Protein AF-0000000069825299 (afdb_homodimer)

Foldseek 3Di:
DPPPPPQQWEWEQAPVGDIDIARLVQLLVQFVQSVVQCVVVVPPPPPPSDHRYGYQDDRQDPVLLNVVRVLSVVLVVDPDNVVSLVVVQVPDDPVNLVSNLVNCVSRVRVVSVVSSD/DDPPPPQQWEWEQAQVGDIDIARLVQLLVQFVQSVVQCVVVVPPPPPPSDHRYGYQDDRQDPVLLNVVRVLSVVLVVDPDNVVSLVVVQVPDDPVNLVSNLVNCVSRVRVVSVVSSD

Solvent-accessible surface area (backbone atoms only — not comparable to full-atom values): 13015 Å² total; per-residue (Å²): 132,77,82,78,68,82,68,54,47,28,35,36,37,24,58,72,68,38,72,39,80,41,55,33,71,61,47,35,73,50,14,53,54,47,33,51,52,50,52,54,55,62,62,46,76,77,80,72,89,66,76,48,74,43,77,44,53,70,66,38,35,41,70,42,49,45,51,52,50,51,48,51,53,52,48,71,69,40,93,49,53,66,62,50,50,51,55,54,59,72,69,50,51,72,69,56,43,47,50,42,37,51,29,24,53,52,38,36,18,59,69,58,26,58,72,66,101,136,71,85,78,68,83,66,54,47,28,36,37,37,24,56,70,70,37,74,40,80,41,55,34,72,63,47,34,74,50,14,53,55,49,32,51,51,50,53,53,54,62,62,45,76,76,79,72,90,68,78,47,74,42,78,45,52,71,66,39,36,42,70,42,50,44,51,52,50,51,47,52,52,53,48,69,68,41,93,49,53,67,63,49,50,50,54,54,58,72,69,50,51,71,69,57,45,50,52,42,37,50,30,24,53,52,38,37,19,59,67,59,25,58,72,68,100

Radius of gyration: 21.34 Å; Cα contacts (8 Å, |Δi|>4): 341; chains: 2; bounding box: 41×77×45 Å

Structure (mmCIF, N/CA/C/O backbone):
data_AF-0000000069825299-model_v1
#
loop_
_entity.id
_entity.type
_entity.pdbx_description
1 polymer 'SKP1 component POZ domain-containing protein'
#
loop_
_atom_site.group_PDB
_atom_site.id
_atom_site.type_symbol
_atom_site.label_atom_id
_atom_site.label_alt_id
_atom_site.label_comp_id
_atom_site.label_asym_id
_atom_site.label_entity_id
_atom_site.label_seq_id
_atom_site.pdbx_PDB_ins_code
_atom_site.Cartn_x
_atom_site.Cartn_y
_atom_site.Cartn_z
_atom_site.occupancy
_atom_site.B_iso_or_equiv
_atom_site.auth_seq_id
_atom_site.auth_comp_id
_atom_site.auth_asym_id
_atom_site.auth_atom_id
_atom_site.pdbx_PDB_model_num
ATOM 1 N N . MET A 1 1 ? -4.855 -43.469 -7.52 1 28.66 1 MET A N 1
ATOM 2 C CA . MET A 1 1 ? -4.672 -42.75 -6.27 1 28.66 1 MET A CA 1
ATOM 3 C C . MET A 1 1 ? -3.662 -41.625 -6.445 1 28.66 1 MET A C 1
ATOM 5 O O . MET A 1 1 ? -2.465 -41.875 -6.586 1 28.66 1 MET A O 1
ATOM 9 N N . ALA A 1 2 ? -3.688 -40.75 -7.359 1 39.28 2 ALA A N 1
ATOM 10 C CA . ALA A 1 2 ? -2.85 -40.094 -8.352 1 39.28 2 ALA A CA 1
ATOM 11 C C . ALA A 1 2 ? -1.696 -39.344 -7.688 1 39.28 2 ALA A C 1
ATOM 13 O O . ALA A 1 2 ? -1.812 -38.906 -6.543 1 39.28 2 ALA A O 1
ATOM 14 N N . ALA A 1 3 ? -0.293 -39.594 -7.77 1 39.28 3 ALA A N 1
ATOM 15 C CA . ALA A 1 3 ? 0.995 -39.281 -7.164 1 39.28 3 ALA A CA 1
ATOM 16 C C . ALA A 1 3 ? 1.046 -37.812 -6.746 1 39.28 3 ALA A C 1
ATOM 18 O O . ALA A 1 3 ? 0.871 -36.906 -7.578 1 39.28 3 ALA A O 1
ATOM 19 N N . ALA A 1 4 ? 0.391 -37.25 -5.715 1 41.19 4 ALA A N 1
ATOM 20 C CA . ALA A 1 4 ? 0.28 -35.875 -5.203 1 41.19 4 ALA A CA 1
ATOM 21 C C . ALA A 1 4 ? 1.595 -35.125 -5.371 1 41.19 4 ALA A C 1
ATOM 23 O O . ALA A 1 4 ? 2.572 -35.406 -4.676 1 41.19 4 ALA A O 1
ATOM 24 N N . GLU A 1 5 ? 2.363 -35.062 -6.477 1 40.53 5 GLU A N 1
ATOM 25 C CA . GLU A 1 5 ? 3.607 -34.438 -6.898 1 40.53 5 GLU A CA 1
ATOM 26 C C . GLU A 1 5 ? 3.957 -33.25 -6.008 1 40.53 5 GLU A C 1
ATOM 28 O O . GLU A 1 5 ? 3.131 -32.375 -5.801 1 40.53 5 GLU A O 1
ATOM 33 N N . GLU A 1 6 ? 4.574 -33.5 -4.758 1 50.19 6 GLU A N 1
ATOM 34 C CA . GLU A 1 6 ? 5.086 -32.625 -3.711 1 50.19 6 GLU A CA 1
ATOM 35 C C . GLU A 1 6 ? 5.293 -31.203 -4.23 1 50.19 6 GLU A C 1
ATOM 37 O O . GLU A 1 6 ? 6.27 -30.922 -4.93 1 50.19 6 GLU A O 1
ATOM 42 N N . MET A 1 7 ? 4.285 -30.516 -4.863 1 65.81 7 MET A N 1
ATOM 43 C CA . MET A 1 7 ? 4.277 -29.25 -5.594 1 65.81 7 MET A CA 1
ATOM 44 C C . MET A 1 7 ? 5.176 -28.219 -4.91 1 65.81 7 MET A C 1
ATOM 46 O O . MET A 1 7 ? 5.164 -28.109 -3.686 1 65.81 7 MET A O 1
ATOM 50 N N . ALA A 1 8 ? 6.336 -27.875 -5.387 1 86.12 8 ALA A N 1
ATOM 51 C CA . ALA A 1 8 ? 7.348 -26.953 -4.863 1 86.12 8 ALA A CA 1
ATOM 52 C C . ALA A 1 8 ? 6.703 -25.719 -4.246 1 86.12 8 ALA A C 1
ATOM 54 O O . ALA A 1 8 ? 5.633 -25.297 -4.68 1 86.12 8 ALA A O 1
ATOM 55 N N . VAL A 1 9 ? 7.082 -25.531 -2.986 1 93.19 9 VAL A N 1
ATOM 56 C CA . VAL A 1 9 ? 6.551 -24.391 -2.244 1 93.19 9 VAL A CA 1
ATOM 57 C C . VAL A 1 9 ? 7.586 -23.266 -2.211 1 93.19 9 VAL A C 1
ATOM 59 O O . VAL A 1 9 ? 8.781 -23.531 -2.029 1 93.19 9 VAL A O 1
ATOM 62 N N . VAL A 1 10 ? 7.105 -22.141 -2.453 1 95.38 10 VAL A N 1
ATOM 63 C CA . VAL A 1 10 ? 7.922 -20.938 -2.232 1 95.38 10 VAL A CA 1
ATOM 64 C C . VAL A 1 10 ? 7.434 -20.203 -0.988 1 95.38 10 VAL A C 1
ATOM 66 O O . VAL A 1 10 ? 6.238 -20.219 -0.682 1 95.38 10 VAL A O 1
ATOM 69 N N . VAL A 1 11 ? 8.367 -19.672 -0.261 1 96.94 11 VAL A N 1
ATOM 70 C CA . VAL A 1 11 ? 8.031 -18.891 0.919 1 96.94 11 VAL A CA 1
ATOM 71 C C . VAL A 1 11 ? 8.281 -17.406 0.642 1 96.94 11 VAL A C 1
ATOM 73 O O . VAL A 1 11 ? 9.406 -17 0.333 1 96.94 11 VAL A O 1
ATOM 76 N N . LEU A 1 12 ? 7.199 -16.625 0.748 1 97.75 12 LEU A N 1
ATOM 77 C CA . LEU A 1 12 ? 7.281 -15.172 0.588 1 97.75 12 LEU A CA 1
ATOM 78 C C . LEU A 1 12 ? 7.469 -14.492 1.937 1 97.75 12 LEU A C 1
ATOM 80 O O . LEU A 1 12 ? 6.617 -14.602 2.82 1 97.75 12 LEU A O 1
ATOM 84 N N . ARG A 1 13 ? 8.57 -13.82 2.07 1 97.81 13 ARG A N 1
ATOM 85 C CA . ARG A 1 13 ? 8.852 -13.086 3.299 1 97.81 13 ARG A CA 1
ATOM 86 C C . ARG A 1 13 ? 8.43 -11.625 3.17 1 97.81 13 ARG A C 1
ATOM 88 O O . ARG A 1 13 ? 8.93 -10.898 2.303 1 97.81 13 ARG A O 1
ATOM 95 N N . CYS A 1 14 ? 7.559 -11.188 4.062 1 97.06 14 CYS A N 1
ATOM 96 C CA . CYS A 1 14 ? 6.941 -9.867 3.938 1 97.06 14 CYS A CA 1
ATOM 97 C C . CYS A 1 14 ? 7.617 -8.859 4.855 1 97.06 14 CYS A C 1
ATOM 99 O O . CYS A 1 14 ? 8.359 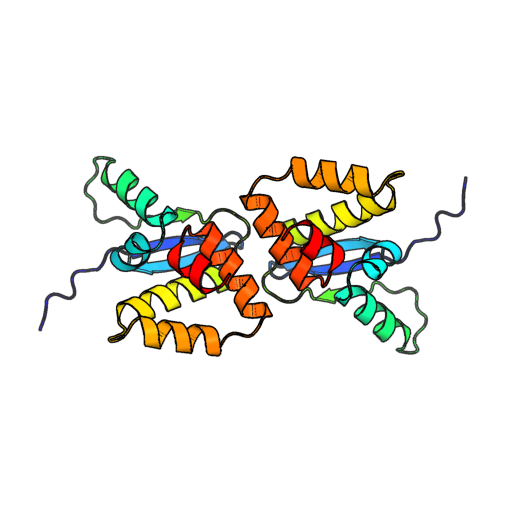-9.242 5.766 1 97.06 14 CYS A O 1
ATOM 101 N N . PHE A 1 15 ? 7.367 -7.684 4.629 1 93.12 15 PHE A N 1
ATOM 102 C CA . PHE A 1 15 ? 7.961 -6.551 5.332 1 93.12 15 PHE A CA 1
ATOM 103 C C . PHE A 1 15 ? 7.641 -6.61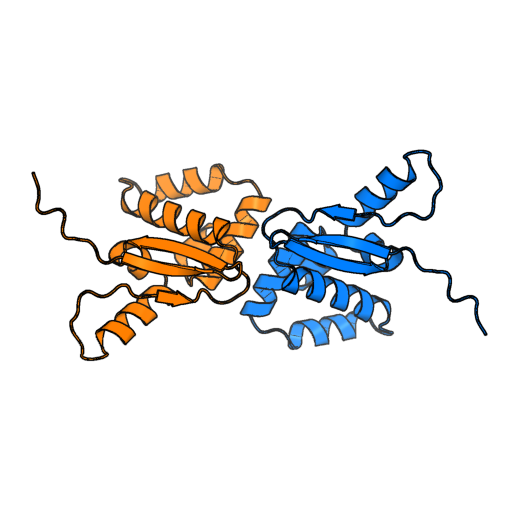3 6.82 1 93.12 15 PHE A C 1
ATOM 105 O O . PHE A 1 15 ? 8.492 -6.305 7.656 1 93.12 15 PHE A O 1
ATOM 112 N N . ASP A 1 16 ? 6.48 -6.988 7.152 1 95 16 ASP A N 1
ATOM 113 C CA . ASP A 1 16 ? 6.027 -6.961 8.539 1 95 16 ASP A CA 1
ATOM 114 C C . ASP A 1 16 ? 6.535 -8.18 9.305 1 95 16 ASP A C 1
ATOM 116 O O . ASP A 1 16 ? 6.121 -8.422 10.445 1 95 16 ASP A O 1
ATOM 120 N N . GLY A 1 17 ? 7.348 -9 8.664 1 93.75 17 GLY A N 1
ATOM 121 C CA . GLY A 1 17 ? 7.957 -10.148 9.312 1 93.75 17 GLY A CA 1
ATOM 122 C C . GLY A 1 17 ? 7.168 -11.43 9.109 1 93.75 17 GLY A C 1
ATOM 123 O O . GLY A 1 17 ? 7.641 -12.516 9.461 1 93.75 17 GLY A O 1
ATOM 124 N N . THR A 1 18 ? 6.07 -11.398 8.5 1 96.25 18 THR A N 1
ATOM 125 C CA . THR A 1 18 ? 5.273 -12.586 8.219 1 96.25 18 THR A CA 1
ATOM 126 C C . THR A 1 18 ? 5.777 -13.289 6.957 1 96.25 18 THR A C 1
ATOM 128 O O . THR A 1 18 ? 6.516 -12.695 6.168 1 96.25 18 THR A O 1
ATOM 131 N N . THR A 1 19 ? 5.457 -14.555 6.898 1 97.94 19 THR A N 1
ATOM 132 C CA . THR A 1 19 ? 5.75 -15.32 5.695 1 97.94 19 THR A CA 1
ATOM 133 C C . THR A 1 19 ? 4.477 -15.945 5.129 1 97.94 19 THR A C 1
ATOM 135 O O . THR A 1 19 ? 3.535 -16.234 5.871 1 97.94 19 THR A O 1
ATOM 138 N N . VAL A 1 20 ? 4.465 -16.062 3.838 1 98.31 20 VAL A N 1
ATOM 139 C CA . VAL A 1 20 ? 3.348 -16.688 3.141 1 98.31 20 VAL A CA 1
ATOM 140 C C . VAL A 1 20 ? 3.857 -17.844 2.277 1 98.31 20 VAL A C 1
ATOM 142 O O . VAL A 1 20 ? 4.664 -17.641 1.368 1 98.31 20 VAL A O 1
ATOM 145 N N . ALA A 1 21 ? 3.455 -19.031 2.623 1 96.75 21 ALA A N 1
ATOM 146 C CA . ALA A 1 21 ? 3.738 -20.188 1.783 1 96.75 21 ALA A CA 1
ATOM 147 C C . ALA A 1 21 ? 2.805 -20.234 0.578 1 96.75 21 ALA A C 1
ATOM 149 O O . ALA A 1 21 ? 1.604 -20 0.705 1 96.75 21 ALA A O 1
ATOM 150 N N . ALA A 1 22 ? 3.395 -20.516 -0.607 1 96 22 ALA A N 1
ATOM 151 C CA . ALA A 1 22 ? 2.594 -20.516 -1.828 1 96 22 ALA A CA 1
ATOM 152 C C . ALA A 1 22 ? 3.055 -21.609 -2.785 1 96 22 ALA A C 1
ATOM 154 O O . ALA A 1 22 ? 4.246 -21.906 -2.867 1 96 22 ALA A O 1
ATOM 155 N N . PRO A 1 23 ? 2.117 -22.203 -3.504 1 94.69 23 PRO A N 1
ATOM 156 C CA . PRO A 1 23 ? 2.523 -23.172 -4.523 1 94.69 23 PRO A CA 1
ATOM 157 C C . PRO A 1 23 ? 3.361 -22.547 -5.633 1 94.69 23 PRO A C 1
ATOM 159 O O . PRO A 1 23 ? 2.869 -21.688 -6.379 1 94.69 23 PRO A O 1
ATOM 162 N N . ALA A 1 24 ? 4.574 -23.031 -5.773 1 93.06 24 ALA A N 1
ATOM 163 C CA . ALA A 1 24 ? 5.559 -22.406 -6.652 1 93.06 24 ALA A CA 1
ATOM 164 C C . ALA A 1 24 ? 5.055 -22.344 -8.094 1 93.06 24 ALA A C 1
ATOM 166 O O . ALA A 1 24 ? 5.203 -21.328 -8.773 1 93.06 24 ALA A O 1
ATOM 167 N N . GLY A 1 25 ? 4.496 -23.406 -8.547 1 92 25 GLY A N 1
ATOM 168 C CA . GLY A 1 25 ? 4.035 -23.453 -9.93 1 92 25 GLY A CA 1
ATOM 169 C C . GLY A 1 25 ? 2.99 -22.406 -10.25 1 92 25 GLY A C 1
ATOM 170 O O . GLY A 1 25 ? 3.074 -21.734 -11.281 1 92 25 GLY A O 1
ATOM 171 N N . VAL A 1 26 ? 2.021 -22.141 -9.367 1 95.56 26 VAL A N 1
ATOM 172 C CA . VAL A 1 26 ? 0.934 -21.188 -9.57 1 95.56 26 VAL A CA 1
ATOM 173 C C . VAL A 1 26 ? 1.475 -19.766 -9.492 1 95.56 26 VAL A C 1
ATOM 175 O O . VAL A 1 26 ? 1.237 -18.953 -10.391 1 95.56 26 VAL A O 1
ATOM 178 N N . VAL A 1 27 ? 2.227 -19.5 -8.492 1 97.12 27 VAL A N 1
ATOM 179 C CA . VAL A 1 27 ? 2.654 -18.141 -8.211 1 97.12 27 VAL A CA 1
ATOM 180 C C . VAL A 1 27 ? 3.709 -17.703 -9.227 1 97.12 27 VAL A C 1
ATOM 182 O O . VAL A 1 27 ? 3.727 -16.547 -9.656 1 97.12 27 VAL A O 1
ATOM 185 N N . ALA A 1 28 ? 4.555 -18.656 -9.68 1 95.75 28 ALA A N 1
ATOM 186 C CA . ALA A 1 28 ? 5.578 -18.328 -10.664 1 95.75 28 ALA A CA 1
ATOM 187 C C . ALA A 1 28 ? 4.949 -18 -12.016 1 95.75 28 ALA A C 1
ATOM 189 O O . ALA A 1 28 ? 5.531 -17.266 -12.812 1 95.75 28 ALA A O 1
ATOM 190 N N . GLY A 1 29 ? 3.871 -18.531 -12.242 1 96.81 29 GLY A N 1
ATOM 191 C CA . GLY A 1 29 ? 3.168 -18.234 -13.484 1 96.81 29 GLY A CA 1
ATOM 192 C C . GLY A 1 29 ? 2.535 -16.859 -13.508 1 96.81 29 GLY A C 1
ATOM 193 O O . GLY A 1 29 ? 2.164 -16.359 -14.57 1 96.81 29 GLY A O 1
ATOM 194 N N . ARG A 1 30 ? 2.375 -16.203 -12.344 1 98.12 30 ARG A N 1
ATOM 195 C CA . ARG A 1 30 ? 1.674 -14.938 -12.219 1 98.12 30 ARG A CA 1
ATOM 196 C C . ARG A 1 30 ? 2.629 -13.828 -11.781 1 98.12 30 ARG A C 1
ATOM 198 O O . ARG A 1 30 ? 2.561 -12.703 -12.289 1 98.12 30 ARG A O 1
ATOM 205 N N . SER A 1 31 ? 3.572 -14.18 -10.938 1 98.5 31 SER A N 1
ATOM 206 C CA . SER A 1 31 ? 4.465 -13.211 -10.312 1 98.5 31 SER A CA 1
ATOM 207 C C . SER A 1 31 ? 5.844 -13.227 -10.961 1 98.5 31 SER A C 1
ATOM 209 O O . SER A 1 31 ? 6.59 -14.203 -10.82 1 98.5 31 SER A O 1
ATOM 211 N N . GLY A 1 32 ? 6.16 -12.086 -11.594 1 98.12 32 GLY A N 1
ATOM 212 C CA . GLY A 1 32 ? 7.512 -11.969 -12.117 1 98.12 32 GLY A CA 1
ATOM 213 C C . GLY A 1 32 ? 8.578 -12.078 -11.047 1 98.12 32 GLY A C 1
ATOM 214 O O . GLY A 1 32 ? 9.688 -12.562 -11.312 1 98.12 32 GLY A O 1
ATOM 215 N N . LEU A 1 33 ? 8.266 -11.594 -9.844 1 97.31 33 LEU A N 1
ATOM 216 C CA . LEU A 1 33 ? 9.172 -11.672 -8.703 1 97.31 33 LEU A CA 1
ATOM 217 C C . LEU A 1 33 ? 9.516 -13.125 -8.391 1 97.31 33 LEU A C 1
ATOM 219 O O . LEU A 1 33 ? 10.695 -13.477 -8.25 1 97.31 33 LEU A O 1
ATOM 223 N N . VAL A 1 34 ? 8.547 -13.977 -8.352 1 96.88 34 VAL A N 1
ATOM 224 C CA . VAL A 1 34 ? 8.727 -15.383 -7.98 1 96.88 34 VAL A CA 1
ATOM 225 C C . VAL A 1 34 ? 9.336 -16.156 -9.148 1 96.88 34 VAL A C 1
ATOM 227 O O . VAL A 1 34 ? 10.203 -17 -8.953 1 96.88 34 VAL A O 1
ATOM 230 N N . ALA A 1 35 ? 8.867 -15.836 -10.305 1 96.19 35 ALA A N 1
ATOM 231 C CA . ALA A 1 35 ? 9.43 -16.484 -11.492 1 96.19 35 ALA A CA 1
ATOM 232 C C . ALA A 1 35 ? 10.945 -16.297 -11.555 1 96.19 35 ALA A C 1
ATOM 234 O O . ALA A 1 35 ? 11.688 -17.234 -11.82 1 96.19 35 ALA A O 1
ATOM 235 N N . GLU A 1 36 ? 11.367 -15.062 -11.32 1 94.69 36 GLU A N 1
ATOM 236 C CA . GLU A 1 36 ? 12.797 -14.758 -11.375 1 94.69 36 GLU A CA 1
ATOM 237 C C . GLU A 1 36 ? 13.562 -15.516 -10.289 1 94.69 36 GLU A C 1
ATOM 239 O O . GLU A 1 36 ? 14.648 -16.031 -10.531 1 94.69 36 GLU A O 1
ATOM 244 N N . ALA A 1 37 ? 12.992 -15.57 -9.086 1 91.19 37 ALA A N 1
ATOM 245 C CA . ALA A 1 37 ? 13.641 -16.234 -7.957 1 91.19 37 ALA A CA 1
ATOM 246 C C . ALA A 1 37 ? 13.773 -17.734 -8.203 1 91.19 37 ALA A C 1
ATOM 248 O O . ALA A 1 37 ? 14.797 -18.328 -7.879 1 91.19 37 ALA A O 1
ATOM 249 N N . VAL A 1 38 ? 12.828 -18.312 -8.773 1 87.62 38 VAL A N 1
ATOM 250 C CA . VAL A 1 38 ? 12.812 -19.75 -9.031 1 87.62 38 VAL A CA 1
ATOM 251 C C . VAL A 1 38 ? 13.773 -20.078 -10.172 1 87.62 38 VAL A C 1
ATOM 253 O O . VAL A 1 38 ? 14.484 -21.094 -10.125 1 87.62 38 VAL A O 1
ATOM 256 N N . ALA A 1 39 ? 13.773 -19.234 -11.18 1 85.38 39 ALA A N 1
ATOM 257 C CA . ALA A 1 39 ? 14.672 -19.453 -12.312 1 85.38 39 ALA A CA 1
ATOM 258 C C . ALA A 1 39 ? 16.125 -19.312 -11.883 1 85.38 39 ALA A C 1
ATOM 260 O O . ALA A 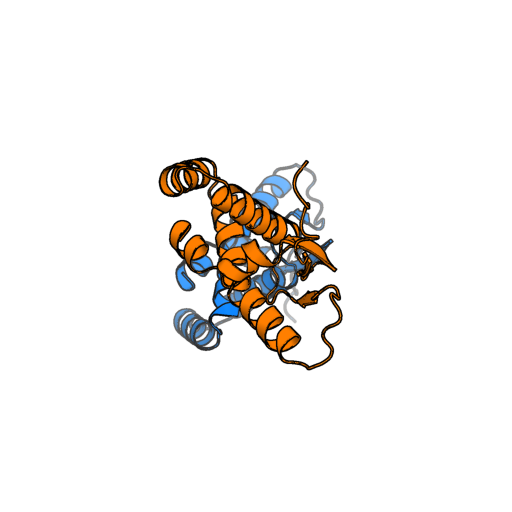1 39 ? 17 -20.047 -12.375 1 85.38 39 ALA A O 1
ATOM 261 N N . GLY A 1 40 ? 16.406 -18.25 -11.109 1 75.75 40 GLY A N 1
ATOM 262 C CA . GLY A 1 40 ? 17.766 -18.062 -10.633 1 75.75 40 GLY A CA 1
ATOM 263 C C . GLY A 1 40 ? 18.203 -19.125 -9.633 1 75.75 40 GLY A C 1
ATOM 264 O O . GLY A 1 40 ? 19.391 -19.422 -9.516 1 75.75 40 GLY A O 1
ATOM 265 N N . GLY A 1 41 ? 17.359 -19.438 -8.711 1 63.97 41 GLY A N 1
ATOM 266 C CA . GLY A 1 41 ? 17.656 -20.547 -7.809 1 63.97 41 GLY A CA 1
ATOM 267 C C . GLY A 1 41 ? 17.812 -21.875 -8.523 1 63.97 41 GLY A C 1
ATOM 268 O O . GLY A 1 41 ? 18.594 -22.719 -8.078 1 63.97 41 GLY A O 1
ATOM 269 N N . ALA A 1 42 ? 16.922 -22.062 -9.586 1 56.69 42 ALA A N 1
ATOM 270 C CA . ALA A 1 42 ? 17.078 -23.266 -10.398 1 56.69 42 ALA A CA 1
ATOM 271 C C . ALA A 1 42 ? 18.453 -23.281 -11.086 1 56.69 42 ALA A C 1
ATOM 273 O O . ALA A 1 42 ? 19 -24.359 -11.344 1 56.69 42 ALA A O 1
ATOM 274 N N . GLY A 1 43 ? 18.875 -22.125 -11.531 1 50.47 43 GLY A N 1
ATOM 275 C CA . GLY A 1 43 ? 20.156 -22.141 -12.195 1 50.47 43 GLY A CA 1
ATOM 276 C C . GLY A 1 43 ? 21.312 -22.453 -11.258 1 50.47 43 GLY A C 1
ATOM 277 O O . GLY A 1 43 ? 22.453 -22.625 -11.703 1 50.47 43 GLY A O 1
ATOM 278 N N . GLY A 1 44 ? 21.25 -21.859 -10.086 1 46.72 44 GLY A N 1
ATOM 279 C CA . GLY A 1 44 ? 22.344 -22.359 -9.266 1 46.72 44 GLY A CA 1
ATOM 280 C C . GLY A 1 44 ? 22.312 -23.859 -9.086 1 46.72 44 GLY A C 1
ATOM 281 O O . GLY A 1 44 ? 21.234 -24.484 -9.188 1 46.72 44 GLY A O 1
ATOM 282 N N . GLY A 1 45 ? 23.312 -24.719 -9.547 1 41.22 45 GLY A N 1
ATOM 283 C CA . GLY A 1 45 ? 23.609 -26.141 -9.594 1 41.22 45 GLY A CA 1
ATOM 284 C C . GLY A 1 45 ? 22.844 -26.938 -8.547 1 41.22 45 GLY A C 1
ATOM 285 O O . GLY A 1 45 ? 22.844 -28.172 -8.57 1 41.22 45 GLY A O 1
ATOM 286 N N . GLY A 1 46 ? 23 -26.688 -7.172 1 41.34 46 GLY A N 1
ATOM 287 C CA . GLY A 1 46 ? 22.594 -27.797 -6.336 1 41.34 46 GLY A CA 1
ATOM 288 C C . GLY A 1 46 ? 21.109 -28.141 -6.465 1 41.34 46 GLY A C 1
ATOM 289 O O . GLY A 1 46 ? 20.266 -27.25 -6.41 1 41.34 46 GLY A O 1
ATOM 290 N N . GLY A 1 47 ? 20.531 -29.016 -7.371 1 40.47 47 GLY A N 1
ATOM 291 C CA . GLY A 1 47 ? 19.359 -29.859 -7.586 1 40.47 47 GLY A CA 1
ATOM 292 C C . GLY A 1 47 ? 18.406 -29.875 -6.398 1 40.47 47 GLY A C 1
ATOM 293 O O . GLY A 1 47 ? 17.469 -30.672 -6.352 1 40.47 47 GLY A O 1
ATOM 294 N N . GLY A 1 48 ? 18.922 -29.844 -5.094 1 43.28 48 GLY A N 1
ATOM 295 C CA . GLY A 1 48 ? 18.094 -30.312 -4 1 43.28 48 GLY A CA 1
ATOM 296 C C . GLY A 1 48 ? 16.812 -29.531 -3.842 1 43.28 48 GLY A C 1
ATOM 297 O O . GLY A 1 48 ? 16.719 -28.375 -4.273 1 43.28 48 GLY A O 1
ATOM 298 N N . GLY A 1 49 ? 15.547 -30 -4.062 1 49.12 49 GLY A N 1
ATOM 299 C CA . GLY A 1 49 ? 14.141 -29.781 -3.777 1 49.12 49 GLY A CA 1
ATOM 300 C C . GLY A 1 49 ? 13.898 -28.703 -2.744 1 49.12 49 GLY A C 1
ATOM 301 O O . GLY A 1 49 ? 12.945 -28.766 -1.973 1 49.12 49 GLY A O 1
ATOM 302 N N . GLY A 1 50 ? 14.953 -27.828 -2.32 1 55.94 50 GLY A N 1
ATOM 303 C CA . GLY A 1 50 ? 14.812 -27.031 -1.106 1 55.94 50 GLY A CA 1
ATOM 304 C C . GLY A 1 50 ? 13.844 -25.875 -1.258 1 55.94 50 GLY A C 1
ATOM 305 O O . GLY A 1 50 ? 13.422 -25.562 -2.369 1 55.94 50 GLY A O 1
ATOM 306 N N . ARG A 1 51 ? 13.211 -25.344 -0.231 1 75.56 51 ARG A N 1
ATOM 307 C CA . ARG A 1 51 ? 12.281 -24.25 0.005 1 75.56 51 ARG A CA 1
ATOM 308 C C . ARG A 1 51 ? 12.875 -22.922 -0.455 1 75.56 51 ARG A C 1
ATOM 310 O O . ARG A 1 51 ? 13.969 -22.547 -0.03 1 75.56 51 ARG A O 1
ATOM 317 N N . VAL A 1 52 ? 12.453 -22.359 -1.726 1 89.5 52 VAL A N 1
ATOM 318 C CA . VAL A 1 52 ? 12.859 -21.047 -2.203 1 89.5 52 VAL A CA 1
ATOM 319 C C . VAL A 1 52 ? 12.195 -19.953 -1.356 1 89.5 52 VAL A C 1
ATOM 321 O O . VAL A 1 52 ? 10.992 -20 -1.103 1 89.5 52 VAL A O 1
ATOM 324 N N . VAL A 1 53 ? 13.047 -19.125 -0.754 1 94.06 53 VAL A N 1
ATOM 325 C CA . VAL A 1 53 ? 12.531 -17.984 -0.004 1 94.06 53 VAL A CA 1
ATOM 326 C C . VAL A 1 53 ? 12.688 -16.719 -0.831 1 94.06 53 VAL A C 1
ATOM 328 O O . VAL A 1 53 ? 13.766 -16.438 -1.374 1 94.06 53 VAL A O 1
ATOM 331 N N . VAL A 1 54 ? 11.594 -16 -1.011 1 96.81 54 VAL A N 1
ATOM 332 C CA . VAL A 1 54 ? 11.562 -14.766 -1.791 1 96.81 54 VAL A CA 1
ATOM 333 C C . VAL A 1 54 ? 11.18 -13.594 -0.891 1 96.81 54 VAL A C 1
ATOM 335 O O . VAL A 1 54 ? 10.133 -13.617 -0.246 1 96.81 54 VAL A O 1
ATOM 338 N N . ASP A 1 55 ? 12.078 -12.586 -0.841 1 96.88 55 ASP A N 1
ATOM 339 C CA . ASP A 1 55 ? 11.727 -11.344 -0.159 1 96.88 55 ASP A CA 1
ATOM 340 C C . ASP A 1 55 ? 10.805 -10.484 -1.023 1 96.88 55 ASP A C 1
ATOM 342 O O . ASP A 1 55 ? 11.141 -10.148 -2.16 1 96.88 55 ASP A O 1
ATOM 346 N N . VAL A 1 56 ? 9.648 -10.18 -0.457 1 97.81 56 VAL A N 1
ATOM 347 C CA . VAL A 1 56 ? 8.734 -9.289 -1.172 1 97.81 56 VAL A CA 1
ATOM 348 C C . VAL A 1 56 ? 9.188 -7.84 -1.009 1 97.81 56 VAL A C 1
ATOM 350 O O . VAL A 1 56 ? 9.266 -7.332 0.112 1 97.81 56 VAL A O 1
ATOM 353 N N . PRO A 1 57 ? 9.516 -7.242 -2.082 1 97 57 PRO A N 1
ATOM 354 C CA . PRO A 1 57 ? 9.961 -5.852 -1.964 1 97 57 PRO A CA 1
ATOM 355 C C . PRO A 1 57 ? 8.852 -4.902 -1.532 1 97 57 PRO A C 1
ATOM 357 O O . PRO A 1 57 ? 7.68 -5.293 -1.506 1 97 57 PRO A O 1
ATOM 360 N N . GLY A 1 58 ? 9.258 -3.752 -1.172 1 93.56 58 GLY A N 1
ATOM 361 C CA . GLY A 1 58 ? 8.312 -2.729 -0.756 1 93.56 58 GLY A CA 1
ATOM 362 C C . GLY A 1 58 ? 7.754 -2.961 0.634 1 93.56 58 GLY A C 1
ATOM 363 O O . GLY A 1 58 ? 8.234 -3.836 1.362 1 93.56 58 GLY A O 1
ATOM 364 N N . ASN A 1 59 ? 6.922 -2.285 1.126 1 95.44 59 ASN A N 1
ATOM 365 C CA . ASN A 1 59 ? 6.312 -2.334 2.451 1 95.44 59 ASN A CA 1
ATOM 366 C C . ASN A 1 59 ? 4.93 -2.975 2.408 1 95.44 59 ASN A C 1
ATOM 368 O O . ASN A 1 59 ? 3.982 -2.457 3.004 1 95.44 59 ASN A O 1
ATOM 372 N N . VAL A 1 60 ? 4.91 -4.125 1.685 1 96.94 60 VAL A N 1
ATOM 373 C CA . VAL A 1 60 ? 3.652 -4.844 1.51 1 96.94 60 VAL A CA 1
ATOM 374 C C . VAL A 1 60 ? 3.395 -5.734 2.723 1 96.94 60 VAL A C 1
ATOM 376 O O . VAL A 1 60 ? 4.293 -6.445 3.18 1 96.94 60 VAL A O 1
ATOM 379 N N . SER A 1 61 ? 2.199 -5.723 3.27 1 96.62 61 SER A N 1
ATOM 380 C CA . SER A 1 61 ? 1.81 -6.535 4.418 1 96.62 61 SER A CA 1
ATOM 381 C C . SER A 1 61 ? 1.649 -8 4.027 1 96.62 61 SER A C 1
ATOM 383 O O . SER A 1 61 ? 1.225 -8.312 2.914 1 96.62 61 SER A O 1
ATOM 385 N N . GLY A 1 62 ? 1.912 -8.875 4.992 1 97.44 62 GLY A N 1
ATOM 386 C CA . GLY A 1 62 ? 1.671 -10.297 4.777 1 97.44 62 GLY A CA 1
ATOM 387 C C . GLY A 1 62 ? 0.217 -10.617 4.492 1 97.44 62 GLY A C 1
ATOM 388 O O . GLY A 1 62 ? -0.083 -11.578 3.773 1 97.44 62 GLY A O 1
ATOM 389 N N . VAL A 1 63 ? -0.708 -9.836 5.086 1 97.44 63 VAL A N 1
ATOM 390 C CA . VAL A 1 63 ? -2.141 -10.023 4.879 1 97.44 63 VAL A CA 1
ATOM 391 C C . VAL A 1 63 ? -2.477 -9.844 3.398 1 97.44 63 VAL A C 1
ATOM 393 O O . VAL A 1 63 ? -3.199 -10.656 2.818 1 97.44 63 VAL A O 1
ATOM 396 N N . ASP A 1 64 ? -1.937 -8.797 2.789 1 98.56 64 ASP A N 1
ATOM 397 C CA . ASP A 1 64 ? -2.227 -8.508 1.387 1 98.56 64 ASP A CA 1
ATOM 398 C C . ASP A 1 64 ? -1.533 -9.516 0.467 1 98.56 64 ASP A C 1
ATOM 400 O O . ASP A 1 64 ? -2.094 -9.922 -0.553 1 98.56 64 ASP A O 1
ATOM 404 N N . VAL A 1 65 ? -0.26 -9.938 0.803 1 98.62 65 VAL A N 1
ATOM 405 C CA . VAL A 1 65 ? 0.442 -10.953 0.03 1 98.62 65 VAL A CA 1
ATOM 406 C C . VAL A 1 65 ? -0.355 -12.258 0.048 1 98.62 65 VAL A C 1
ATOM 408 O O . VAL A 1 65 ? -0.561 -12.883 -0.996 1 98.62 65 VAL A O 1
ATOM 411 N N . ALA A 1 66 ? -0.884 -12.625 1.216 1 98.69 66 ALA A N 1
ATOM 412 C CA . ALA A 1 66 ? -1.669 -13.852 1.35 1 98.69 66 ALA A CA 1
ATOM 413 C C . ALA A 1 66 ? -2.945 -13.773 0.516 1 98.69 66 ALA A C 1
ATOM 415 O O . ALA A 1 66 ? -3.35 -14.766 -0.098 1 98.69 66 ALA A O 1
ATOM 416 N N . ALA A 1 67 ? -3.545 -12.594 0.51 1 98.69 67 ALA A N 1
ATOM 417 C CA . ALA A 1 67 ? -4.773 -12.414 -0.261 1 98.69 67 ALA A CA 1
ATOM 418 C C . ALA A 1 67 ? -4.508 -12.57 -1.756 1 98.69 67 ALA A C 1
ATOM 420 O O . ALA A 1 67 ? -5.301 -13.188 -2.473 1 98.69 67 ALA A O 1
ATOM 421 N N . VAL A 1 68 ? -3.416 -12.055 -2.256 1 98.81 68 VAL A N 1
ATOM 422 C CA . VAL A 1 68 ? -3.064 -12.156 -3.668 1 98.81 68 VAL A CA 1
ATOM 423 C C . VAL A 1 68 ? -2.742 -13.609 -4.023 1 98.81 68 VAL A C 1
ATOM 425 O O . VAL A 1 68 ? -3.162 -14.102 -5.066 1 98.81 68 VAL A O 1
ATOM 428 N N . VAL A 1 69 ? -2.055 -14.281 -3.133 1 98.75 69 VAL A N 1
ATOM 429 C CA . VAL A 1 69 ? -1.716 -15.68 -3.367 1 98.75 69 VAL A CA 1
ATOM 430 C C . VAL A 1 69 ? -2.99 -16.516 -3.414 1 98.75 69 VAL A C 1
ATOM 432 O O . VAL A 1 69 ? -3.152 -17.359 -4.297 1 98.75 69 VAL A O 1
ATOM 435 N N . ALA A 1 70 ? -3.869 -16.25 -2.484 1 98.69 70 ALA A N 1
ATOM 436 C CA . ALA A 1 70 ? -5.148 -16.953 -2.48 1 98.69 70 ALA A CA 1
ATOM 437 C C . ALA A 1 70 ? -5.914 -16.719 -3.779 1 98.69 70 ALA A C 1
ATOM 439 O O . ALA A 1 70 ? -6.52 -17.641 -4.336 1 98.69 70 ALA A O 1
ATOM 440 N N . TYR A 1 71 ? -5.941 -15.508 -4.25 1 98.88 71 TYR A N 1
ATOM 441 C CA . TYR A 1 71 ? -6.562 -15.18 -5.523 1 98.88 71 TYR A CA 1
ATOM 442 C C . TYR A 1 71 ? -5.938 -15.969 -6.664 1 98.88 71 TYR A C 1
ATOM 444 O O . TYR A 1 71 ? -6.648 -16.547 -7.496 1 98.88 71 TYR A O 1
ATOM 452 N N . MET A 1 72 ? -4.59 -15.992 -6.723 1 98.5 72 MET A N 1
ATOM 453 C CA . MET A 1 72 ? -3.889 -16.703 -7.793 1 98.5 72 MET A CA 1
ATOM 454 C C . MET A 1 72 ? -4.277 -18.172 -7.816 1 98.5 72 MET A C 1
ATOM 456 O O . MET A 1 72 ? -4.531 -18.734 -8.883 1 98.5 72 MET A O 1
ATOM 460 N N . GLU A 1 73 ? -4.305 -18.734 -6.672 1 98.12 73 GLU A N 1
ATOM 461 C CA . GLU A 1 73 ? -4.641 -20.156 -6.574 1 98.12 73 GLU A CA 1
ATOM 462 C C . GLU A 1 73 ? -6.078 -20.406 -7.016 1 98.12 73 GLU A C 1
ATOM 464 O O . GLU A 1 73 ? -6.336 -21.328 -7.797 1 98.12 73 GLU A O 1
ATOM 469 N N . ALA A 1 74 ? -6.961 -19.609 -6.504 1 98.31 74 ALA A N 1
ATOM 470 C CA . ALA A 1 74 ? -8.375 -19.797 -6.836 1 98.31 74 ALA A CA 1
ATOM 471 C C . ALA A 1 74 ? -8.625 -19.531 -8.32 1 98.31 74 ALA A C 1
ATOM 473 O O . ALA A 1 74 ? -9.391 -20.266 -8.961 1 98.31 74 ALA A O 1
ATOM 474 N N . ARG A 1 75 ? -7.988 -18.547 -8.82 1 98.19 75 ARG A N 1
ATOM 475 C CA . ARG A 1 75 ? -8.156 -18.188 -10.227 1 98.19 75 ARG A CA 1
ATOM 476 C C . ARG A 1 75 ? -7.637 -19.297 -11.133 1 98.19 75 ARG A C 1
ATOM 478 O O . ARG A 1 75 ? -8.242 -19.594 -12.164 1 98.19 75 ARG A O 1
ATOM 485 N N . ALA A 1 76 ? -6.512 -19.844 -10.742 1 97.06 76 ALA A N 1
ATOM 486 C CA . ALA A 1 76 ? -5.918 -20.938 -11.516 1 97.06 76 ALA A CA 1
ATOM 487 C C . ALA A 1 76 ? -6.844 -22.156 -11.547 1 97.06 76 ALA A C 1
ATOM 489 O O . ALA A 1 76 ? -6.879 -22.891 -12.539 1 97.06 76 ALA A O 1
ATOM 490 N N . ALA A 1 77 ? -7.617 -22.328 -10.539 1 96.88 77 ALA A N 1
ATOM 491 C CA . ALA A 1 77 ? -8.484 -23.484 -10.422 1 96.88 77 ALA A CA 1
ATOM 492 C C . ALA A 1 77 ? -9.844 -23.234 -11.078 1 96.88 77 ALA A C 1
ATOM 494 O O . ALA A 1 77 ? -10.617 -24.156 -11.297 1 96.88 77 ALA A O 1
ATOM 495 N N . ALA A 1 78 ? -10.094 -22 -11.383 1 97.88 78 ALA A N 1
ATOM 496 C CA . ALA A 1 78 ? -11.406 -21.625 -11.891 1 97.88 78 ALA A CA 1
ATOM 497 C C . ALA A 1 78 ? -11.617 -22.141 -13.312 1 97.88 78 ALA A C 1
ATOM 499 O O . ALA A 1 78 ? -10.703 -22.109 -14.133 1 97.88 78 ALA A O 1
ATOM 500 N N . ALA A 1 79 ? -12.805 -22.609 -13.594 1 97.56 79 ALA A N 1
ATOM 501 C CA . ALA A 1 79 ? -13.156 -23.109 -14.922 1 97.56 79 ALA A CA 1
ATOM 502 C C . ALA A 1 79 ? -13.258 -21.953 -15.922 1 97.56 79 ALA A C 1
ATOM 504 O O . ALA A 1 79 ? -12.844 -22.094 -17.078 1 97.56 79 ALA A O 1
ATOM 505 N N . ASP A 1 80 ? -13.812 -20.828 -15.5 1 98.12 80 ASP A N 1
ATOM 506 C CA . ASP A 1 80 ? -13.969 -19.594 -16.266 1 98.12 80 ASP A CA 1
ATOM 507 C C . ASP A 1 80 ? -13.242 -18.438 -15.594 1 98.12 80 ASP A C 1
ATOM 509 O O . ASP A 1 80 ? -13.789 -17.797 -14.695 1 98.12 80 ASP A O 1
ATOM 513 N N . GLY A 1 81 ? -12.07 -18.109 -16.094 1 97.62 81 GLY A N 1
ATOM 514 C CA . GLY A 1 81 ? -11.227 -17.094 -15.5 1 97.62 81 GLY A CA 1
ATOM 515 C C . GLY A 1 81 ? -11.852 -15.711 -15.516 1 97.62 81 GLY A C 1
ATOM 516 O O . GLY A 1 81 ? -11.742 -14.969 -14.539 1 97.62 81 GLY A O 1
ATOM 517 N N . ASP A 1 82 ? -12.531 -15.453 -16.578 1 97.38 82 ASP A N 1
ATOM 518 C CA . ASP A 1 82 ? -13.148 -14.133 -16.719 1 97.38 82 ASP A CA 1
ATOM 519 C C . ASP A 1 82 ? -14.289 -13.961 -15.727 1 97.38 82 ASP A C 1
ATOM 521 O O . ASP A 1 82 ? -14.43 -12.898 -15.117 1 97.38 82 ASP A O 1
ATOM 525 N N . ALA A 1 83 ? -15.07 -14.953 -15.664 1 98.25 83 ALA A N 1
ATOM 526 C CA . ALA A 1 83 ? -16.156 -14.914 -14.695 1 98.25 83 ALA A CA 1
ATOM 527 C C . ALA A 1 83 ? -15.625 -14.805 -13.266 1 98.25 83 ALA A C 1
ATOM 529 O O . ALA A 1 83 ? -16.156 -14.039 -12.453 1 98.25 83 ALA A O 1
ATOM 530 N N . PHE A 1 84 ? -14.625 -15.547 -13.016 1 98.62 84 PHE A N 1
ATOM 531 C CA . PHE A 1 84 ? -13.992 -15.516 -11.703 1 98.62 84 PHE A CA 1
ATOM 532 C C . PHE A 1 84 ? -13.477 -14.117 -11.383 1 98.62 84 PHE A C 1
ATOM 534 O O . PHE A 1 84 ? -13.711 -13.602 -10.289 1 98.62 84 PHE A O 1
ATOM 541 N N . ASP A 1 85 ? -12.781 -13.5 -12.352 1 98.56 85 ASP A N 1
ATOM 542 C CA . ASP A 1 85 ? -12.219 -12.164 -12.18 1 98.56 85 ASP A CA 1
ATOM 543 C C . ASP A 1 85 ? -13.32 -11.141 -11.906 1 98.56 85 ASP A C 1
ATOM 545 O O . ASP A 1 85 ? -13.172 -10.281 -11.039 1 98.56 85 ASP A O 1
ATOM 549 N N . GLY A 1 86 ? -14.367 -11.227 -12.625 1 98.44 86 GLY A N 1
ATOM 550 C CA . GLY A 1 86 ? -15.492 -10.328 -12.414 1 98.44 86 GLY A CA 1
ATOM 551 C C . GLY A 1 86 ? -16.078 -10.422 -11.016 1 98.44 86 GLY A C 1
ATOM 552 O O . GLY A 1 86 ? -16.344 -9.398 -10.383 1 98.44 86 GLY A O 1
ATOM 553 N N . GLU A 1 87 ? -16.297 -11.625 -10.594 1 98.25 87 GLU A N 1
ATOM 554 C CA . GLU A 1 87 ? -16.828 -11.836 -9.25 1 98.25 87 GLU A CA 1
ATOM 555 C C . GLU A 1 87 ? -15.859 -11.32 -8.188 1 98.25 87 GLU A C 1
ATOM 557 O O . GLU A 1 87 ? -16.281 -10.688 -7.215 1 98.25 87 GLU A O 1
ATOM 562 N N . PHE A 1 88 ? -14.648 -11.602 -8.422 1 98.62 88 PHE A N 1
ATOM 563 C CA . PHE A 1 88 ? -13.609 -11.156 -7.5 1 98.62 88 PHE A CA 1
ATOM 564 C C . PHE A 1 88 ? -13.609 -9.633 -7.375 1 98.62 88 PHE A C 1
ATOM 566 O O . PHE A 1 88 ? -13.656 -9.102 -6.27 1 98.62 88 PHE A O 1
ATOM 573 N N . ILE A 1 89 ? -13.625 -8.875 -8.445 1 98.31 89 ILE A N 1
ATOM 574 C CA . ILE A 1 89 ? -13.602 -7.418 -8.469 1 98.31 89 ILE A CA 1
ATOM 575 C C . ILE A 1 89 ? -14.875 -6.871 -7.82 1 98.31 89 ILE A C 1
ATOM 577 O O . ILE A 1 89 ? -14.828 -5.898 -7.062 1 98.31 89 ILE A O 1
ATOM 581 N N . GLY A 1 90 ? -15.953 -7.469 -8.195 1 98.19 90 GLY A N 1
ATOM 582 C CA . GLY A 1 90 ? -17.234 -7.016 -7.684 1 98.19 90 GLY A CA 1
ATOM 583 C C . GLY A 1 90 ? -17.359 -7.125 -6.176 1 98.19 90 GLY A C 1
ATOM 584 O O . GLY A 1 90 ? -18.156 -6.43 -5.555 1 98.19 90 GLY A O 1
ATOM 585 N N . GLY A 1 91 ? -16.578 -7.992 -5.543 1 98.19 91 GLY A N 1
ATOM 586 C CA . GLY A 1 91 ? -16.641 -8.211 -4.109 1 98.19 91 GLY A CA 1
ATOM 587 C C . GLY A 1 91 ? -15.695 -7.324 -3.324 1 98.19 91 GLY A C 1
ATOM 588 O O . GLY A 1 91 ? -15.75 -7.281 -2.094 1 98.19 91 GLY A O 1
ATOM 589 N N . LEU A 1 92 ? -14.922 -6.531 -3.924 1 98.25 92 LEU A N 1
ATOM 590 C CA . LEU A 1 92 ? -13.906 -5.734 -3.236 1 98.25 92 LEU A CA 1
ATOM 591 C C . LEU A 1 92 ? -14.461 -4.367 -2.846 1 98.25 92 LEU A C 1
ATOM 593 O O . LEU A 1 92 ? -15.133 -3.713 -3.648 1 98.25 92 LEU A O 1
ATOM 597 N N . THR A 1 93 ? -14.227 -3.947 -1.541 1 98.06 93 THR A N 1
ATOM 598 C CA . THR A 1 93 ? -14.352 -2.529 -1.219 1 98.06 93 THR A CA 1
ATOM 599 C C . THR A 1 93 ? -13.242 -1.725 -1.896 1 98.06 93 THR A C 1
ATOM 601 O O . THR A 1 93 ? -12.227 -2.285 -2.314 1 98.06 93 THR A O 1
ATOM 604 N N . HIS A 1 94 ? -13.445 -0.446 -1.951 1 96.88 94 HIS A N 1
ATOM 605 C CA . HIS A 1 94 ? -12.422 0.415 -2.535 1 96.88 94 HIS A CA 1
ATOM 606 C C . HIS A 1 94 ? -11.109 0.314 -1.766 1 96.88 94 HIS A C 1
ATOM 608 O O . HIS A 1 94 ? -10.039 0.241 -2.367 1 96.88 94 HIS A O 1
ATOM 614 N N . ASP A 1 95 ? -11.195 0.258 -0.418 1 97.5 95 ASP A N 1
ATOM 615 C CA . ASP A 1 95 ? -10 0.147 0.413 1 97.5 95 ASP A CA 1
ATOM 616 C C . ASP A 1 95 ? -9.242 -1.147 0.119 1 97.5 95 ASP A C 1
ATOM 618 O O . ASP A 1 95 ? -8.016 -1.138 -0.03 1 97.5 95 ASP A O 1
ATOM 622 N N . ALA A 1 96 ? -9.969 -2.229 0.048 1 97.94 96 ALA A N 1
ATOM 623 C CA . ALA A 1 96 ? -9.352 -3.523 -0.226 1 97.94 96 ALA A CA 1
ATOM 624 C C . ALA A 1 96 ? -8.711 -3.541 -1.611 1 97.94 96 ALA A C 1
ATOM 626 O O . ALA A 1 96 ? -7.652 -4.145 -1.804 1 97.94 96 ALA A O 1
ATOM 627 N N . ARG A 1 97 ? -9.398 -2.9 -2.566 1 98.31 97 ARG A N 1
ATOM 628 C CA . ARG A 1 97 ? -8.859 -2.83 -3.922 1 98.31 97 ARG A CA 1
ATOM 629 C C . ARG A 1 97 ? -7.52 -2.105 -3.941 1 98.31 97 ARG A C 1
ATOM 631 O O . ARG A 1 97 ? -6.566 -2.574 -4.566 1 98.31 97 ARG A O 1
ATOM 638 N N . ILE A 1 98 ? -7.391 -1.011 -3.197 1 98.38 98 ILE A N 1
ATOM 639 C CA . ILE A 1 98 ? -6.152 -0.245 -3.139 1 98.38 98 ILE A CA 1
ATOM 640 C C . ILE A 1 98 ? -5.059 -1.082 -2.475 1 98.38 98 ILE A C 1
ATOM 642 O O . ILE A 1 98 ? -3.912 -1.089 -2.93 1 98.38 98 ILE A O 1
ATOM 646 N N . ASP A 1 99 ? -5.398 -1.782 -1.405 1 98.25 99 ASP A N 1
ATOM 647 C CA . ASP A 1 99 ? -4.434 -2.678 -0.769 1 98.25 99 ASP A CA 1
ATOM 648 C C . ASP A 1 99 ? -3.906 -3.711 -1.761 1 98.25 99 ASP A C 1
ATOM 650 O O . ASP A 1 99 ? -2.703 -3.967 -1.815 1 98.25 99 ASP A O 1
ATOM 654 N N . LEU A 1 100 ? -4.789 -4.25 -2.574 1 98.69 100 LEU A N 1
ATOM 655 C CA . LEU A 1 100 ? -4.414 -5.344 -3.463 1 98.69 100 LEU A CA 1
ATOM 656 C C . LEU A 1 100 ? -3.67 -4.816 -4.688 1 98.69 100 LEU A C 1
ATOM 658 O O . LEU A 1 100 ? -2.789 -5.492 -5.223 1 98.69 100 LEU A O 1
ATOM 662 N N . ILE A 1 101 ? -3.975 -3.617 -5.172 1 98.56 101 ILE A N 1
ATOM 663 C CA . ILE A 1 101 ? -3.172 -2.982 -6.215 1 98.56 101 ILE A CA 1
ATOM 664 C C . ILE A 1 101 ? -1.725 -2.854 -5.742 1 98.56 101 ILE A C 1
ATOM 666 O O . ILE A 1 101 ? -0.794 -3.197 -6.473 1 98.56 101 ILE A O 1
ATOM 670 N N . HIS A 1 102 ? -1.576 -2.428 -4.535 1 98.5 102 HIS A N 1
ATOM 671 C CA . HIS A 1 102 ? -0.26 -2.281 -3.924 1 98.5 102 HIS A CA 1
ATOM 672 C C . HIS A 1 102 ? 0.476 -3.615 -3.871 1 98.5 102 HIS A C 1
ATOM 674 O O . HIS A 1 102 ? 1.632 -3.709 -4.293 1 98.5 102 HIS A O 1
ATOM 680 N N . ALA A 1 103 ? -0.174 -4.66 -3.457 1 98.75 103 ALA A N 1
ATOM 681 C CA . ALA A 1 103 ? 0.431 -5.984 -3.338 1 98.75 103 ALA A CA 1
ATOM 682 C C . ALA A 1 103 ? 0.751 -6.566 -4.711 1 98.75 103 ALA A C 1
ATOM 684 O O . ALA A 1 103 ? 1.842 -7.102 -4.926 1 98.75 103 ALA A O 1
ATOM 685 N N . ALA A 1 104 ? -0.176 -6.492 -5.609 1 98.81 104 ALA A N 1
ATOM 686 C CA . ALA A 1 104 ? 0.022 -7.012 -6.961 1 98.81 104 ALA A CA 1
ATOM 687 C C . ALA A 1 104 ? 1.237 -6.367 -7.621 1 98.81 104 ALA A C 1
ATOM 689 O O . ALA A 1 104 ? 2.014 -7.047 -8.297 1 98.81 104 ALA A O 1
ATOM 690 N N . HIS A 1 105 ? 1.381 -5.09 -7.387 1 98.69 105 HIS A N 1
ATOM 691 C CA . HIS A 1 105 ? 2.527 -4.383 -7.945 1 98.69 105 HIS A CA 1
ATOM 692 C C . HIS A 1 105 ? 3.838 -4.965 -7.43 1 98.69 105 HIS A C 1
ATOM 694 O O . HIS A 1 105 ? 4.715 -5.328 -8.219 1 98.69 105 HIS A O 1
ATOM 700 N N . HIS A 1 106 ? 3.982 -5.121 -6.141 1 98.44 106 HIS A N 1
ATOM 701 C CA . HIS A 1 106 ? 5.262 -5.516 -5.566 1 98.44 106 HIS A CA 1
ATOM 702 C C . HIS A 1 106 ? 5.539 -6.996 -5.801 1 98.44 106 HIS A C 1
ATOM 704 O O . HIS A 1 106 ? 6.695 -7.426 -5.785 1 98.44 106 HIS A O 1
ATOM 710 N N . LEU A 1 107 ? 4.484 -7.758 -6.082 1 98.56 107 LEU A N 1
ATOM 711 C CA . LEU A 1 107 ? 4.652 -9.156 -6.465 1 98.56 107 LEU A CA 1
ATOM 712 C C . LEU A 1 107 ? 4.887 -9.289 -7.965 1 98.56 107 LEU A C 1
ATOM 714 O O . LEU A 1 107 ? 5.148 -10.383 -8.469 1 98.56 107 LEU A O 1
ATOM 718 N N . ALA A 1 108 ? 4.789 -8.227 -8.633 1 98.62 108 ALA A N 1
ATOM 719 C CA . ALA A 1 108 ? 4.945 -8.172 -10.078 1 98.62 108 ALA A CA 1
ATOM 720 C C . ALA A 1 108 ? 3.918 -9.062 -10.773 1 98.62 108 ALA A C 1
ATOM 722 O O . ALA A 1 108 ? 4.254 -9.812 -11.695 1 98.62 108 ALA A O 1
ATOM 723 N N . ASP A 1 109 ? 2.764 -9.07 -10.273 1 98.75 109 ASP A N 1
ATOM 724 C CA . ASP A 1 109 ? 1.621 -9.664 -10.969 1 98.75 109 ASP A CA 1
ATOM 725 C C . ASP A 1 109 ? 0.914 -8.625 -11.836 1 98.75 109 ASP A C 1
ATOM 727 O O . ASP A 1 109 ? -0.069 -8.016 -11.414 1 98.75 109 ASP A O 1
ATOM 731 N N . LYS A 1 110 ? 1.329 -8.539 -13.023 1 98.44 110 LYS A N 1
ATOM 732 C CA . LYS A 1 110 ? 0.834 -7.508 -13.938 1 98.44 110 LYS A CA 1
ATOM 733 C C . LYS A 1 110 ? -0.642 -7.727 -14.258 1 98.44 110 LYS A C 1
ATOM 735 O O . LYS A 1 110 ? -1.401 -6.766 -14.383 1 98.44 110 LYS A O 1
ATOM 740 N N . ALA A 1 111 ? -0.984 -8.93 -14.43 1 98.44 111 ALA A N 1
ATOM 741 C CA . ALA A 1 111 ? -2.369 -9.234 -14.781 1 98.44 111 ALA A CA 1
ATOM 742 C C . ALA A 1 111 ? -3.326 -8.766 -13.68 1 98.44 111 ALA A C 1
ATOM 744 O O . ALA A 1 111 ? -4.34 -8.125 -13.969 1 98.44 111 ALA A O 1
ATOM 745 N N . LEU A 1 112 ? -2.994 -9.086 -12.477 1 98.75 112 LEU A N 1
ATOM 746 C CA . LEU A 1 112 ? -3.855 -8.672 -11.375 1 98.75 112 LEU A CA 1
ATOM 747 C C . LEU A 1 112 ? -3.814 -7.152 -11.203 1 98.75 112 LEU A C 1
ATOM 749 O O . LEU A 1 112 ? -4.844 -6.523 -10.953 1 98.75 112 LEU A O 1
ATOM 753 N N . PHE A 1 113 ? -2.639 -6.598 -11.289 1 98.62 113 PHE A N 1
ATOM 754 C CA . PHE A 1 113 ? -2.508 -5.148 -11.203 1 98.62 113 PHE A CA 1
ATOM 755 C C . PHE A 1 113 ? -3.43 -4.457 -12.203 1 98.62 113 PHE A C 1
ATOM 757 O O . PHE A 1 113 ? -4.207 -3.574 -11.828 1 98.62 113 PHE A O 1
ATOM 764 N N . ASN A 1 114 ? -3.41 -4.973 -13.398 1 98.12 114 ASN A N 1
ATOM 765 C CA . ASN A 1 114 ? -4.219 -4.383 -14.461 1 98.12 114 ASN A CA 1
ATOM 766 C C . ASN A 1 114 ? -5.707 -4.621 -14.227 1 98.12 114 ASN A C 1
ATOM 768 O O . ASN A 1 114 ? -6.539 -3.781 -14.578 1 98.12 114 ASN A O 1
ATOM 772 N N . LEU A 1 115 ? -5.996 -5.719 -13.742 1 98.25 115 LEU A N 1
ATOM 773 C CA . LEU A 1 115 ? -7.383 -6.062 -13.445 1 98.25 115 LEU A CA 1
ATOM 774 C C . LEU A 1 115 ? -7.973 -5.102 -12.414 1 98.25 115 LEU A C 1
ATOM 776 O O . LEU A 1 115 ? -9.156 -4.766 -12.477 1 98.25 115 LEU A O 1
ATOM 780 N N . LEU A 1 116 ? -7.172 -4.617 -11.445 1 97.81 116 LEU A N 1
ATOM 781 C CA . LEU A 1 116 ? -7.645 -3.85 -10.297 1 97.81 116 LEU A CA 1
ATOM 782 C C . LEU A 1 116 ? -7.547 -2.352 -10.57 1 97.81 116 LEU A C 1
ATOM 784 O O . LEU A 1 116 ? -8.242 -1.555 -9.938 1 97.81 116 LEU A O 1
ATOM 788 N N . ALA A 1 117 ? -6.582 -1.899 -11.328 1 88.69 117 ALA A N 1
ATOM 789 C CA . ALA A 1 117 ? -6.316 -0.485 -11.578 1 88.69 117 ALA A CA 1
ATOM 790 C C . ALA A 1 117 ? -7.316 0.089 -12.578 1 88.69 117 ALA A C 1
ATOM 792 O O . ALA A 1 117 ? -7.863 -0.643 -13.406 1 88.69 117 ALA A O 1
ATOM 793 N N . MET B 1 1 ? 11.945 35.281 20.766 1 28.48 1 MET B N 1
ATOM 794 C CA . MET B 1 1 ? 12.297 33.906 21.172 1 28.48 1 MET B CA 1
ATOM 795 C C . MET B 1 1 ? 11.062 33 21.203 1 28.48 1 MET B C 1
ATOM 797 O O . MET B 1 1 ? 10.258 33.062 22.125 1 28.48 1 MET B O 1
ATOM 801 N N . ALA B 1 2 ? 10.133 33.062 20.328 1 40.38 2 ALA B N 1
ATOM 802 C CA . ALA B 1 2 ? 8.711 33.25 20.047 1 40.38 2 ALA B CA 1
ATOM 803 C C . ALA B 1 2 ? 7.898 32.062 20.609 1 40.38 2 ALA B C 1
ATOM 805 O O . ALA B 1 2 ? 8.414 30.969 20.766 1 40.38 2 ALA B O 1
ATOM 806 N N . ALA B 1 3 ? 6.855 32.125 21.547 1 38.84 3 ALA B N 1
ATOM 807 C CA . ALA B 1 3 ? 6.094 31.219 22.406 1 38.84 3 ALA B CA 1
ATOM 808 C C . ALA B 1 3 ? 5.852 29.875 21.734 1 38.84 3 ALA B C 1
ATOM 810 O O . ALA B 1 3 ? 5.238 29.812 20.656 1 38.84 3 ALA B O 1
ATOM 811 N N . ALA B 1 4 ? 6.805 28.984 21.438 1 41.94 4 ALA B N 1
ATOM 812 C CA . ALA B 1 4 ? 6.77 27.734 20.688 1 41.94 4 ALA B CA 1
ATOM 813 C C . ALA B 1 4 ? 5.469 26.984 20.953 1 41.94 4 ALA B C 1
ATOM 815 O O . ALA B 1 4 ? 5.262 26.453 22.062 1 41.94 4 ALA B O 1
ATOM 816 N N . GLU B 1 5 ? 4.23 27.5 20.906 1 40.72 5 GLU B N 1
ATOM 817 C CA . GLU B 1 5 ? 2.863 27.031 21.109 1 40.72 5 GLU B CA 1
ATOM 818 C C . GLU B 1 5 ? 2.779 25.5 20.969 1 40.72 5 GLU B C 1
ATOM 820 O O . GLU B 1 5 ? 3.234 24.938 19.969 1 40.72 5 GLU B O 1
ATOM 825 N N . GLU B 1 6 ? 3.139 24.703 22.078 1 50.41 6 GLU B N 1
ATOM 826 C CA . GLU B 1 6 ? 3.135 23.266 22.297 1 50.41 6 GLU B CA 1
ATOM 827 C C . GLU B 1 6 ? 2.254 22.562 21.266 1 50.41 6 GLU B C 1
ATOM 829 O O . GLU B 1 6 ? 1.027 22.562 21.391 1 50.41 6 GLU B O 1
ATOM 834 N N . MET B 1 7 ? 2.406 22.797 19.922 1 65.81 7 MET B N 1
ATOM 835 C CA . MET B 1 7 ? 1.578 22.406 18.781 1 65.81 7 MET B CA 1
ATOM 836 C C . MET B 1 7 ? 1.045 20.984 18.969 1 65.81 7 MET B C 1
ATOM 838 O O . MET B 1 7 ? 1.765 20.094 19.438 1 65.81 7 MET B O 1
ATOM 842 N N . ALA B 1 8 ? -0.195 20.719 19.219 1 86.12 8 ALA B N 1
ATOM 843 C CA . ALA B 1 8 ? -0.884 19.469 19.469 1 86.12 8 ALA B CA 1
ATOM 844 C C . ALA B 1 8 ? -0.367 18.359 18.547 1 86.12 8 ALA B C 1
ATOM 846 O O . ALA B 1 8 ? 0.05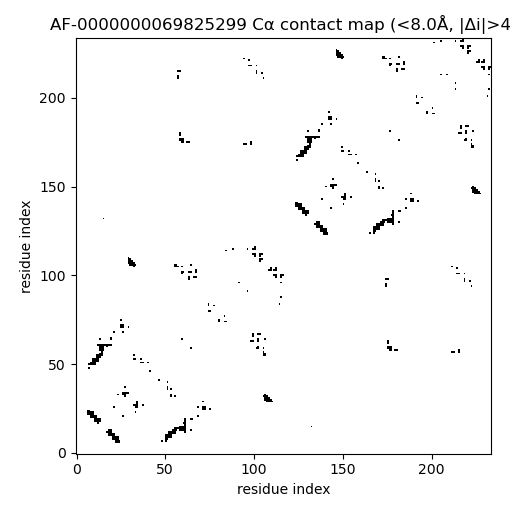2 18.625 17.422 1 86.12 8 ALA B O 1
ATOM 847 N N . VAL B 1 9 ? 0.072 17.312 19.219 1 93.25 9 VAL B N 1
ATOM 848 C CA . VAL B 1 9 ? 0.609 16.156 18.5 1 93.25 9 VAL B CA 1
ATOM 849 C C . VAL B 1 9 ? -0.45 15.062 18.406 1 93.25 9 VAL B C 1
ATOM 851 O O . VAL B 1 9 ? -1.168 14.805 19.375 1 93.25 9 VAL B O 1
ATOM 854 N N . VAL B 1 10 ? -0.534 14.555 17.25 1 95.38 10 VAL B N 1
ATOM 855 C CA . VAL B 1 10 ? -1.333 13.344 17.062 1 95.38 10 VAL B CA 1
ATOM 856 C C . VAL B 1 10 ? -0.415 12.141 16.859 1 95.38 10 VAL B C 1
ATOM 858 O O . VAL B 1 10 ? 0.662 12.273 16.266 1 95.38 10 VAL B O 1
ATOM 861 N N . VAL B 1 11 ? -0.821 11.039 17.406 1 96.88 11 VAL B N 1
ATOM 862 C CA . VAL B 1 11 ? -0.066 9.797 17.234 1 96.88 11 VAL B CA 1
ATOM 863 C C . VAL B 1 11 ? -0.823 8.867 16.281 1 96.88 11 VAL B C 1
ATOM 865 O O . VAL B 1 11 ? -1.961 8.484 16.562 1 96.88 11 VAL B O 1
ATOM 868 N N . LEU B 1 12 ? -0.159 8.547 15.172 1 97.75 12 LEU B N 1
ATOM 869 C CA . LEU B 1 12 ? -0.709 7.602 14.203 1 97.75 12 LEU B CA 1
ATOM 870 C C . LEU B 1 12 ? -0.215 6.188 14.477 1 97.75 12 LEU B C 1
ATOM 872 O O . LEU B 1 12 ? 0.989 5.926 14.43 1 97.75 12 LEU B O 1
ATOM 876 N N . ARG B 1 13 ? -1.146 5.328 14.773 1 97.81 13 ARG B N 1
ATOM 877 C CA . ARG B 1 13 ? -0.806 3.93 15.016 1 97.81 13 ARG B CA 1
ATOM 878 C C . ARG B 1 13 ? -0.965 3.102 13.742 1 97.81 13 ARG B C 1
ATOM 880 O O . ARG B 1 13 ? -2.059 3.025 13.18 1 97.81 13 ARG B O 1
ATOM 887 N N . CYS B 1 14 ? 0.109 2.455 13.336 1 97.19 14 CYS B N 1
ATOM 888 C CA . CYS B 1 14 ? 0.143 1.785 12.039 1 97.19 14 CYS B CA 1
ATOM 889 C C . CYS B 1 14 ? -0.077 0.285 12.195 1 97.19 14 CYS B C 1
ATOM 891 O O . CYS B 1 14 ? 0.012 -0.249 13.297 1 97.19 14 CYS B O 1
ATOM 893 N N . PHE B 1 15 ? -0.341 -0.312 11.156 1 93.69 15 PHE B N 1
ATOM 894 C CA . PHE B 1 15 ? -0.657 -1.733 11.078 1 93.69 15 PHE B CA 1
ATOM 895 C C . PHE B 1 15 ? 0.499 -2.574 11.609 1 93.69 15 PHE B C 1
ATOM 897 O O . PHE B 1 15 ? 0.281 -3.572 12.297 1 93.69 15 PHE B O 1
ATOM 904 N N . ASP B 1 16 ? 1.673 -2.225 11.305 1 95.12 16 ASP B N 1
ATOM 905 C CA . ASP B 1 16 ? 2.842 -3.025 11.656 1 95.12 16 ASP B CA 1
ATOM 906 C C . ASP B 1 16 ? 3.248 -2.803 13.109 1 95.12 16 ASP B C 1
ATOM 908 O O . ASP B 1 16 ? 4.309 -3.262 13.539 1 95.12 16 ASP B O 1
ATOM 912 N N . GLY B 1 17 ? 2.467 -2.016 13.836 1 93.94 17 GLY B N 1
ATOM 913 C CA . GLY B 1 17 ? 2.715 -1.789 15.25 1 93.94 17 GLY B CA 1
ATOM 914 C C . GLY B 1 17 ? 3.531 -0.54 15.523 1 93.94 17 GLY B C 1
ATOM 915 O O . GLY B 1 17 ? 3.678 -0.124 16.672 1 93.94 17 GLY B O 1
ATOM 916 N N . THR B 1 18 ? 3.988 0.121 14.555 1 96.38 18 THR B N 1
ATOM 917 C CA . THR B 1 18 ? 4.734 1.364 14.719 1 96.38 18 THR B CA 1
ATOM 918 C C . THR B 1 18 ? 3.787 2.543 14.906 1 96.38 18 THR B C 1
ATOM 920 O O . THR B 1 18 ? 2.598 2.447 14.602 1 96.38 18 THR B O 1
ATOM 923 N N . THR B 1 19 ? 4.328 3.557 15.547 1 97.94 19 THR B N 1
ATOM 924 C CA . THR B 1 19 ? 3.588 4.805 15.68 1 97.94 19 THR B CA 1
ATOM 925 C C . THR B 1 19 ? 4.363 5.965 15.062 1 97.94 19 THR B C 1
ATOM 927 O O . THR B 1 19 ? 5.594 5.941 15.016 1 97.94 19 THR B O 1
ATOM 930 N N . VAL B 1 20 ? 3.607 6.895 14.547 1 98.31 20 VAL B N 1
ATOM 931 C CA . VAL B 1 20 ? 4.191 8.102 13.969 1 98.31 20 VAL B CA 1
ATOM 932 C C . VAL B 1 20 ? 3.596 9.336 14.633 1 98.31 20 VAL B C 1
ATOM 934 O O . VAL B 1 20 ? 2.385 9.562 14.578 1 98.31 20 VAL B O 1
ATOM 937 N N . ALA B 1 21 ? 4.426 10.062 15.32 1 96.75 21 ALA B N 1
ATOM 938 C CA . ALA B 1 21 ? 4.016 11.352 15.875 1 96.75 21 ALA B CA 1
ATOM 939 C C . ALA B 1 21 ? 3.998 12.43 14.789 1 96.75 21 ALA B C 1
ATOM 941 O O . ALA B 1 21 ? 4.91 12.5 13.969 1 96.75 21 ALA B O 1
ATOM 942 N N . ALA B 1 22 ? 2.914 13.211 14.781 1 96 22 ALA B N 1
ATOM 943 C CA . ALA B 1 22 ? 2.775 14.234 13.742 1 96 22 ALA B CA 1
ATOM 944 C C . ALA B 1 22 ? 2.148 15.508 14.305 1 96 22 ALA B C 1
ATOM 946 O O . ALA B 1 22 ? 1.292 15.445 15.195 1 96 22 ALA B O 1
ATOM 947 N N . PRO B 1 23 ? 2.568 16.656 13.805 1 94.69 23 PRO B N 1
ATOM 948 C CA . PRO B 1 23 ? 1.908 17.906 14.227 1 94.69 23 PRO B CA 1
ATOM 949 C C . PRO B 1 23 ? 0.438 17.953 13.82 1 94.69 23 PRO B C 1
ATOM 951 O O . PRO B 1 23 ? 0.122 17.969 12.625 1 94.69 23 PRO B O 1
ATOM 954 N N . ALA B 1 24 ? -0.419 18.047 14.797 1 93.06 24 ALA B N 1
ATOM 955 C CA . ALA B 1 24 ? -1.859 17.906 14.594 1 93.06 24 ALA B CA 1
ATOM 956 C C . ALA B 1 24 ? -2.369 18.938 13.594 1 93.06 24 ALA B C 1
ATOM 958 O O . ALA B 1 24 ? -3.17 18.625 12.719 1 93.06 24 ALA B O 1
ATOM 959 N N . GLY B 1 25 ? -1.941 20.156 13.742 1 91.94 25 GLY B N 1
ATOM 960 C CA . GLY B 1 25 ? -2.42 21.219 12.875 1 91.94 25 GLY B CA 1
ATOM 961 C C . GLY B 1 25 ? -2.119 20.969 11.406 1 91.94 25 GLY B C 1
ATOM 962 O O . GLY B 1 25 ? -2.992 21.141 10.555 1 91.94 25 GLY B O 1
ATOM 963 N N . VAL B 1 26 ? -0.934 20.469 11.031 1 95.5 26 VAL B N 1
ATOM 964 C CA . VAL B 1 26 ? -0.502 20.219 9.656 1 95.5 26 VAL B CA 1
ATOM 965 C C . VAL B 1 26 ? -1.247 19.016 9.094 1 95.5 26 VAL B C 1
ATOM 967 O O . VAL B 1 26 ? -1.842 19.094 8.016 1 95.5 26 VAL B O 1
ATOM 970 N N . VAL B 1 27 ? -1.273 17.984 9.836 1 97.12 27 VAL B N 1
ATOM 971 C CA . VAL B 1 27 ? -1.792 16.719 9.336 1 97.12 27 VAL B CA 1
ATOM 972 C C . VAL B 1 27 ? -3.314 16.781 9.227 1 97.12 27 VAL B C 1
ATOM 974 O O . VAL B 1 27 ? -3.902 16.25 8.289 1 97.12 27 VAL B O 1
ATOM 977 N N . ALA B 1 28 ? -3.961 17.516 10.164 1 95.75 28 ALA B N 1
ATOM 978 C CA . ALA B 1 28 ? -5.418 17.641 10.117 1 95.75 28 ALA B CA 1
ATOM 979 C C . ALA B 1 28 ? -5.855 18.453 8.906 1 95.75 28 ALA B C 1
ATOM 981 O O . ALA B 1 28 ? -6.977 18.297 8.414 1 95.75 28 ALA B O 1
ATOM 982 N N . GLY B 1 29 ? -5.047 19.281 8.5 1 96.81 29 GLY B N 1
ATOM 983 C CA . GLY B 1 29 ? -5.352 20.078 7.32 1 96.81 29 GLY B CA 1
ATOM 984 C C . GLY B 1 29 ? -5.262 19.297 6.027 1 96.81 29 GLY B C 1
ATOM 985 O O . GLY B 1 29 ? -5.766 19.734 4.992 1 96.81 29 GLY B O 1
ATOM 986 N N . ARG B 1 30 ? -4.617 18.125 6.031 1 98.12 30 ARG B N 1
ATOM 987 C CA . ARG B 1 30 ? -4.359 17.328 4.84 1 98.12 30 ARG B CA 1
ATOM 988 C C . ARG B 1 30 ? -5.105 15.992 4.891 1 98.12 30 ARG B C 1
ATOM 990 O O . ARG B 1 30 ? -5.676 15.555 3.893 1 98.12 30 ARG B O 1
ATOM 997 N N . SER B 1 31 ? -5.199 15.43 6.07 1 98.5 31 SER B N 1
ATOM 998 C CA . SER B 1 31 ? -5.754 14.094 6.262 1 98.5 31 SER B CA 1
ATOM 999 C C . SER B 1 31 ? -7.172 14.156 6.812 1 98.5 31 SER B C 1
ATOM 1001 O O . SER B 1 31 ? -7.383 14.555 7.961 1 98.5 31 SER B O 1
ATOM 1003 N N . GLY B 1 32 ? -8.094 13.68 5.973 1 98.12 32 GLY B N 1
ATOM 1004 C CA . GLY B 1 32 ? -9.453 13.578 6.473 1 98.12 32 GLY B CA 1
ATOM 1005 C C . GLY B 1 32 ? -9.578 12.664 7.672 1 98.12 32 GLY B C 1
ATOM 1006 O O . GLY B 1 32 ? -10.438 12.875 8.531 1 98.12 32 GLY B O 1
ATOM 1007 N N . LEU B 1 33 ? -8.75 11.609 7.707 1 97.31 33 LEU B N 1
ATOM 1008 C CA . LEU B 1 33 ? -8.727 10.68 8.828 1 97.31 33 LEU B CA 1
ATOM 1009 C C . LEU B 1 33 ? -8.398 11.398 10.125 1 97.31 33 LEU B C 1
ATOM 1011 O O . LEU B 1 33 ? -9.102 11.242 11.125 1 97.31 33 LEU B O 1
ATOM 1015 N N . VAL B 1 34 ? -7.41 12.242 10.117 1 96.81 34 VAL B N 1
ATOM 1016 C CA . VAL B 1 34 ? -6.941 12.938 11.312 1 96.81 34 VAL B CA 1
ATOM 1017 C C . VAL B 1 34 ? -7.898 14.078 11.656 1 96.81 34 VAL B C 1
ATOM 1019 O O . VAL B 1 34 ? -8.195 14.312 12.828 1 96.81 34 VAL B O 1
ATOM 1022 N N . ALA B 1 35 ? -8.336 14.742 10.648 1 96.19 35 ALA B N 1
ATOM 1023 C CA . ALA B 1 35 ? -9.297 15.82 10.875 1 96.19 35 ALA B CA 1
ATOM 1024 C C . ALA B 1 35 ? -10.523 15.312 11.633 1 96.19 35 ALA B C 1
ATOM 1026 O O . ALA B 1 35 ? -10.977 15.953 12.586 1 96.19 35 ALA B O 1
ATOM 1027 N N . GLU B 1 36 ? -11.031 14.18 11.203 1 94.69 36 GLU B N 1
ATOM 1028 C CA . GLU B 1 36 ? -12.211 13.609 11.852 1 94.69 36 GLU B CA 1
ATOM 1029 C C . GLU B 1 36 ? -11.922 13.219 13.297 1 94.69 36 GLU B C 1
ATOM 1031 O O . GLU B 1 36 ? -12.742 13.453 14.188 1 94.69 36 GLU B O 1
ATOM 1036 N N . ALA B 1 37 ? -10.75 12.633 13.523 1 91.12 37 ALA B N 1
ATOM 1037 C CA . ALA B 1 37 ? -10.367 12.188 14.859 1 91.12 37 ALA B CA 1
ATOM 1038 C C . ALA B 1 37 ? -10.203 13.367 15.812 1 91.12 37 ALA B C 1
ATOM 1040 O O . ALA B 1 37 ? -10.617 13.297 16.969 1 91.12 37 ALA B O 1
ATOM 1041 N N . VAL B 1 38 ? -9.68 14.406 15.367 1 87.69 38 VAL B N 1
ATOM 1042 C CA . VAL B 1 38 ? -9.43 15.594 16.188 1 87.69 38 VAL B CA 1
ATOM 1043 C C . VAL B 1 38 ? -10.742 16.312 16.469 1 87.69 38 VAL B C 1
ATOM 1045 O O . VAL B 1 38 ? -10.969 16.797 17.578 1 87.69 38 VAL B O 1
ATOM 1048 N N . ALA B 1 39 ? -11.578 16.391 15.445 1 85.31 39 ALA B N 1
ATOM 1049 C CA . ALA B 1 39 ? -12.883 17.031 15.617 1 85.31 39 ALA B CA 1
ATOM 1050 C C . ALA B 1 39 ? -13.75 16.266 16.609 1 85.31 39 ALA B C 1
ATOM 1052 O O . ALA B 1 39 ? -14.492 16.859 17.391 1 85.31 39 ALA B O 1
ATOM 1053 N N . GLY B 1 40 ? -13.766 14.93 16.438 1 75.75 40 GLY B N 1
ATOM 1054 C CA . GLY B 1 40 ? -14.539 14.109 17.344 1 75.75 40 GLY B CA 1
ATOM 1055 C C . GLY B 1 40 ? -13.969 14.086 18.75 1 75.75 40 GLY B C 1
ATOM 1056 O O . GLY B 1 40 ? -14.703 13.898 19.734 1 75.75 40 GLY B O 1
ATOM 1057 N N . GLY B 1 41 ? -12.695 13.938 18.875 1 63.97 41 GLY B N 1
ATOM 1058 C CA . GLY B 1 41 ? -12.07 14.047 20.188 1 63.97 41 GLY B CA 1
ATOM 1059 C C . GLY B 1 41 ? -12.266 15.406 20.828 1 63.97 41 GLY B C 1
ATOM 1060 O O . GLY B 1 41 ? -12.344 15.508 22.047 1 63.97 41 GLY B O 1
ATOM 1061 N N . ALA B 1 42 ? -12.18 16.484 19.922 1 56.56 42 ALA B N 1
ATOM 1062 C CA . ALA B 1 42 ? -12.469 17.828 20.438 1 56.56 42 ALA B CA 1
ATOM 1063 C C . ALA B 1 42 ? -13.898 17.906 20.953 1 56.56 42 ALA B C 1
ATOM 1065 O O . ALA B 1 42 ? -14.18 18.688 21.859 1 56.56 42 ALA B O 1
ATOM 1066 N N . GLY B 1 43 ? -14.797 17.281 20.234 1 50.66 43 GLY B N 1
ATOM 1067 C CA . GLY B 1 43 ? -16.172 17.359 20.719 1 50.66 43 GLY B CA 1
ATOM 1068 C C . GLY B 1 43 ? -16.375 16.656 22.047 1 50.66 43 GLY B C 1
ATOM 1069 O O . GLY B 1 43 ? -17.453 16.75 22.641 1 50.66 43 GLY B O 1
ATOM 1070 N N . GLY B 1 44 ? -15.773 15.477 22.156 1 46.62 44 GLY B N 1
ATOM 1071 C CA . GLY B 1 44 ? -15.945 15 23.531 1 46.62 44 GLY B CA 1
ATOM 1072 C C . GLY B 1 44 ? -15.391 15.953 24.562 1 46.62 44 GLY B C 1
ATOM 1073 O O . GLY B 1 44 ? -14.461 16.719 24.281 1 46.62 44 GLY B O 1
ATOM 1074 N N . GLY B 1 45 ? -16.203 16.609 25.5 1 41.38 45 GLY B N 1
ATOM 1075 C CA . GLY B 1 45 ? -16.047 17.578 26.594 1 41.38 45 GLY B CA 1
ATOM 1076 C C . GLY B 1 45 ? -14.641 17.641 27.141 1 41.38 45 GLY B C 1
ATOM 1077 O O . GLY B 1 45 ? -14.336 18.484 27.984 1 41.38 45 GLY B O 1
ATOM 1078 N N . GLY B 1 46 ? -13.992 16.516 27.656 1 41.47 46 GLY B N 1
ATOM 1079 C CA . GLY B 1 46 ? -12.883 16.844 28.531 1 41.47 46 GLY B CA 1
ATOM 1080 C C . GLY B 1 46 ? -11.758 17.562 27.812 1 41.47 46 GLY B C 1
ATOM 1081 O O . GLY B 1 46 ? -11.297 17.125 26.75 1 41.47 46 GLY B O 1
ATOM 1082 N N . GLY B 1 47 ? -11.625 18.953 27.609 1 40.69 47 GLY B N 1
ATOM 1083 C CA . GLY B 1 47 ? -10.648 19.984 27.328 1 40.69 47 GLY B CA 1
ATOM 1084 C C . GLY B 1 47 ? -9.219 19.484 27.344 1 40.69 47 GLY B C 1
ATOM 1085 O O . GLY B 1 47 ? -8.273 20.266 27.344 1 40.69 47 GLY B O 1
ATOM 1086 N N . GLY B 1 48 ? -8.836 18.469 28.219 1 43.38 48 GLY B N 1
ATOM 1087 C CA . GLY B 1 48 ? -7.43 18.297 28.547 1 43.38 48 GLY B CA 1
ATOM 1088 C C . GLY B 1 48 ? -6.574 18 27.328 1 43.38 48 GLY B C 1
ATOM 1089 O O . GLY B 1 48 ? -7.059 17.438 26.344 1 43.38 48 GLY B O 1
ATOM 1090 N N . GLY B 1 49 ? -5.645 18.844 26.781 1 49.25 49 GLY B N 1
ATOM 1091 C CA . GLY B 1 49 ? -4.477 18.891 25.906 1 49.25 49 GLY B CA 1
ATOM 1092 C C . GLY B 1 49 ? -3.959 17.516 25.531 1 49.25 49 GLY B C 1
ATOM 1093 O O . GLY B 1 49 ? -2.752 17.328 25.375 1 49.25 49 GLY B O 1
ATOM 1094 N N . GLY B 1 50 ? -4.738 16.328 25.797 1 56.12 50 GLY B N 1
ATOM 1095 C CA . GLY B 1 50 ? -4.113 15.023 25.75 1 56.12 50 GLY B CA 1
ATOM 1096 C C . GLY B 1 50 ? -3.797 14.562 24.344 1 56.12 50 GLY B C 1
ATOM 1097 O O . GLY B 1 50 ? -4.246 15.172 23.375 1 56.12 50 GLY B O 1
ATOM 1098 N N . ARG B 1 51 ? -2.85 13.688 24.078 1 75.62 51 ARG B N 1
ATOM 1099 C CA . ARG B 1 51 ? -2.311 13.008 22.891 1 75.62 51 ARG B CA 1
ATOM 1100 C C . ARG B 1 51 ? -3.395 12.211 22.172 1 75.62 51 ARG B C 1
ATOM 1102 O O . ARG B 1 51 ? -4.062 11.367 22.781 1 75.62 51 ARG B O 1
ATOM 1109 N N . VAL B 1 52 ? -4.016 12.766 20.984 1 89.5 52 VAL B N 1
ATOM 1110 C CA . VAL B 1 52 ? -4.969 12.039 20.141 1 89.5 52 VAL B CA 1
ATOM 1111 C C . VAL B 1 52 ? -4.258 10.906 19.422 1 89.5 52 VAL B C 1
ATOM 1113 O O . VAL B 1 52 ? -3.193 11.102 18.828 1 89.5 52 VAL B O 1
ATOM 1116 N N . VAL B 1 53 ? -4.766 9.703 19.672 1 94 53 VAL B N 1
ATOM 1117 C CA . VAL B 1 53 ? -4.238 8.539 18.953 1 94 53 VAL B CA 1
ATOM 1118 C C . VAL B 1 53 ? -5.203 8.141 17.844 1 94 53 VAL B C 1
ATOM 1120 O O . VAL B 1 53 ? -6.406 8.008 18.078 1 94 53 VAL B O 1
ATOM 1123 N N . VAL B 1 54 ? -4.688 8.039 16.625 1 96.81 54 VAL B N 1
ATOM 1124 C CA . VAL B 1 54 ? -5.477 7.684 15.445 1 96.81 54 VAL B CA 1
ATOM 1125 C C . VAL B 1 54 ? -4.961 6.371 14.859 1 96.81 54 VAL B C 1
ATOM 1127 O O . VAL B 1 54 ? -3.779 6.254 14.531 1 96.81 54 VAL B O 1
ATOM 1130 N N . ASP B 1 55 ? -5.879 5.371 14.773 1 96.81 55 ASP B N 1
ATOM 1131 C CA . ASP B 1 55 ? -5.535 4.148 14.055 1 96.81 55 ASP B CA 1
ATOM 1132 C C . ASP B 1 55 ? -5.609 4.359 12.547 1 96.81 55 ASP B C 1
ATOM 1134 O O . ASP B 1 55 ? -6.648 4.77 12.023 1 96.81 55 ASP B O 1
ATOM 1138 N N . VAL B 1 56 ? -4.477 4.098 11.883 1 97.81 56 VAL B N 1
ATOM 1139 C CA . VAL B 1 56 ? -4.477 4.191 10.43 1 97.81 56 VAL B CA 1
ATOM 1140 C C . VAL B 1 56 ? -5.105 2.938 9.828 1 97.81 56 VAL B C 1
ATOM 1142 O O . VAL B 1 56 ? -4.617 1.826 10.047 1 97.81 56 VAL B O 1
ATOM 1145 N N . PRO B 1 57 ? -6.168 3.127 9.156 1 96.94 57 PRO B N 1
ATOM 1146 C CA . PRO B 1 57 ? -6.805 1.945 8.57 1 96.94 57 PRO B CA 1
ATOM 1147 C C . PRO B 1 57 ? -5.969 1.31 7.465 1 96.94 57 PRO B C 1
ATOM 1149 O O . PRO B 1 57 ? -4.984 1.898 7.016 1 96.94 57 PRO B O 1
ATOM 1152 N N . GLY B 1 58 ? -6.371 0.147 7.113 1 93.31 58 GLY B N 1
ATOM 1153 C CA . GLY B 1 58 ? -5.695 -0.586 6.059 1 93.31 58 GLY B CA 1
ATOM 1154 C C . GLY B 1 58 ? -4.367 -1.176 6.5 1 93.31 58 GLY B C 1
ATOM 1155 O O . GLY B 1 58 ? -4.035 -1.15 7.688 1 93.31 58 GLY B O 1
ATOM 1156 N N . ASN B 1 59 ? -3.637 -1.743 5.812 1 95.5 59 ASN B N 1
ATOM 1157 C CA . ASN B 1 59 ? -2.365 -2.408 6.074 1 95.5 59 ASN B CA 1
ATOM 1158 C C . ASN B 1 59 ? -1.182 -1.55 5.637 1 95.5 59 ASN B C 1
ATOM 1160 O O . ASN B 1 59 ? -0.252 -2.045 4.996 1 95.5 59 ASN B O 1
ATOM 1164 N N . VAL B 1 60 ? -1.291 -0.256 6.047 1 97.06 60 VAL B N 1
ATOM 1165 C CA . VAL B 1 60 ? -0.26 0.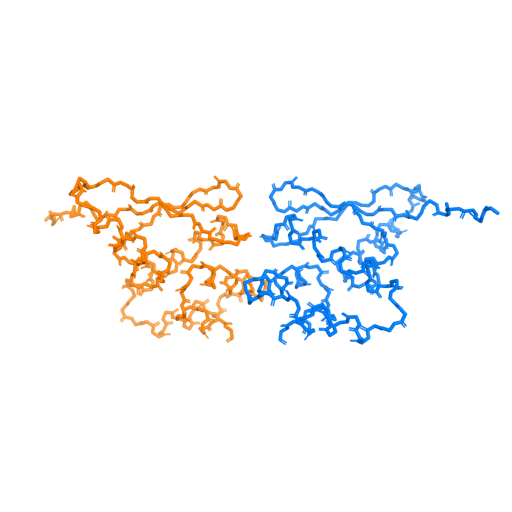708 5.676 1 97.06 60 VAL B CA 1
ATOM 1166 C C . VAL B 1 60 ? 0.913 0.609 6.648 1 97.06 60 VAL B C 1
ATOM 1168 O O . VAL B 1 60 ? 0.717 0.554 7.867 1 97.06 60 VAL B O 1
ATOM 1171 N N . SER B 1 61 ? 2.141 0.579 6.164 1 96.69 61 SER B N 1
ATOM 1172 C CA . SER B 1 61 ? 3.352 0.505 6.973 1 96.69 61 SER B CA 1
ATOM 1173 C C . SER B 1 61 ? 3.645 1.838 7.652 1 96.69 61 SER B C 1
ATOM 1175 O O . SER B 1 61 ? 3.377 2.9 7.09 1 96.69 61 SER B O 1
ATOM 1177 N N . GLY B 1 62 ? 4.266 1.757 8.82 1 97.44 62 GLY B N 1
ATOM 1178 C CA . GLY B 1 62 ? 4.707 2.963 9.5 1 97.44 62 GLY B CA 1
ATOM 1179 C C . GLY B 1 62 ? 5.703 3.775 8.703 1 97.44 62 GLY B C 1
ATOM 1180 O O . GLY B 1 62 ? 5.75 5.004 8.82 1 97.44 62 GLY B O 1
ATOM 1181 N N . VAL B 1 63 ? 6.531 3.08 7.891 1 97.38 63 VAL B N 1
ATOM 1182 C CA . VAL B 1 63 ? 7.52 3.74 7.051 1 97.38 63 VAL B CA 1
ATOM 1183 C C . VAL B 1 63 ? 6.82 4.676 6.062 1 97.38 63 VAL B C 1
ATOM 1185 O O . VAL B 1 63 ? 7.246 5.816 5.875 1 97.38 63 VAL B O 1
ATOM 1188 N N . ASP B 1 64 ? 5.762 4.188 5.445 1 98.56 64 ASP B N 1
ATOM 1189 C CA . ASP B 1 64 ? 5.047 4.98 4.449 1 98.56 64 ASP B CA 1
ATOM 1190 C C . ASP B 1 64 ? 4.25 6.102 5.113 1 98.56 64 ASP B C 1
ATOM 1192 O O . ASP B 1 64 ? 4.16 7.211 4.578 1 98.56 64 ASP B O 1
ATOM 1196 N N . VAL B 1 65 ? 3.619 5.836 6.309 1 98.62 65 VAL B N 1
ATOM 1197 C CA . VAL B 1 65 ? 2.906 6.871 7.051 1 98.62 65 VAL B CA 1
ATOM 1198 C C . VAL B 1 65 ? 3.869 7.996 7.426 1 98.62 65 VAL B C 1
ATOM 1200 O O 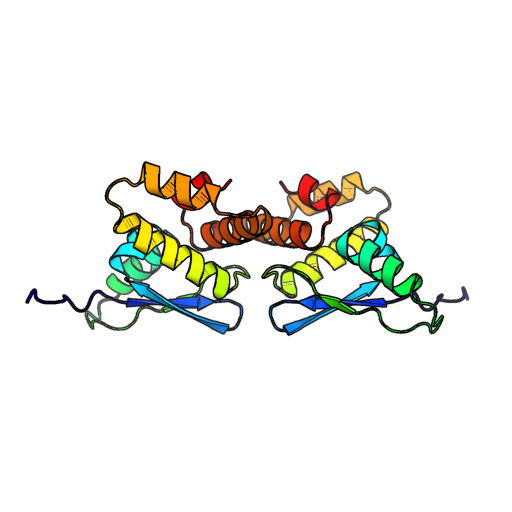. VAL B 1 65 ? 3.561 9.172 7.242 1 98.62 65 VAL B O 1
ATOM 1203 N N . ALA B 1 66 ? 5.07 7.633 7.867 1 98.75 66 ALA B N 1
ATOM 1204 C CA . ALA B 1 66 ? 6.074 8.617 8.25 1 98.75 66 ALA B CA 1
ATOM 1205 C C . ALA B 1 66 ? 6.5 9.461 7.051 1 98.75 66 ALA B C 1
ATOM 1207 O O . ALA B 1 66 ? 6.703 10.672 7.176 1 98.75 66 ALA B O 1
ATOM 1208 N N . ALA B 1 67 ? 6.621 8.797 5.926 1 98.69 67 ALA B N 1
ATOM 1209 C CA . ALA B 1 67 ? 7.02 9.5 4.711 1 98.69 67 ALA B CA 1
ATOM 1210 C C . ALA B 1 67 ? 5.961 10.516 4.297 1 98.69 67 ALA B C 1
ATOM 1212 O O . ALA B 1 67 ? 6.285 11.633 3.893 1 98.69 67 ALA B O 1
ATOM 1213 N N . VAL B 1 68 ? 4.699 10.188 4.398 1 98.81 68 VAL B N 1
ATOM 1214 C CA . VAL B 1 68 ? 3.607 11.086 4.035 1 98.81 68 VAL B CA 1
ATOM 1215 C C . VAL B 1 68 ? 3.549 12.25 5.02 1 98.81 68 VAL B C 1
ATOM 1217 O O . VAL B 1 68 ? 3.363 13.398 4.613 1 98.81 68 VAL B O 1
ATOM 1220 N N . VAL B 1 69 ? 3.758 11.961 6.273 1 98.75 69 VAL B N 1
ATOM 1221 C CA . VAL B 1 69 ? 3.746 13.008 7.285 1 98.75 69 VAL B CA 1
ATOM 1222 C C . VAL B 1 69 ? 4.898 13.984 7.039 1 98.75 69 VAL B C 1
ATOM 1224 O O . VAL B 1 69 ? 4.715 15.203 7.094 1 98.75 69 VAL B O 1
ATOM 1227 N N . ALA B 1 70 ? 6.043 13.43 6.754 1 98.69 70 ALA B N 1
ATOM 1228 C CA . ALA B 1 70 ? 7.195 14.273 6.441 1 98.69 70 ALA B CA 1
ATOM 1229 C C . ALA B 1 70 ? 6.914 15.156 5.227 1 98.69 70 ALA B C 1
ATOM 1231 O O . ALA B 1 70 ? 7.277 16.328 5.211 1 98.69 70 ALA B O 1
ATOM 1232 N N . TYR B 1 71 ? 6.316 14.617 4.219 1 98.88 71 TYR B N 1
ATOM 1233 C CA . TYR B 1 71 ? 5.918 15.383 3.043 1 98.88 71 TYR B CA 1
ATOM 1234 C C . TYR B 1 71 ? 4.98 16.516 3.426 1 98.88 71 TYR B C 1
ATOM 1236 O O . TYR B 1 71 ? 5.164 17.656 2.99 1 98.88 71 TYR B O 1
ATOM 1244 N N . MET B 1 72 ? 3.945 16.203 4.227 1 98.56 72 MET B N 1
ATOM 1245 C CA . MET B 1 72 ? 2.967 17.219 4.629 1 98.56 72 MET B CA 1
ATOM 1246 C C . MET B 1 72 ? 3.646 18.375 5.344 1 98.56 72 MET B C 1
ATOM 1248 O O . MET B 1 72 ? 3.344 19.547 5.07 1 98.56 72 MET B O 1
ATOM 1252 N N . GLU B 1 73 ? 4.508 18.031 6.211 1 98.12 73 GLU B N 1
ATOM 1253 C CA . GLU B 1 73 ? 5.203 19.062 6.98 1 98.12 73 GLU B CA 1
ATOM 1254 C C . GLU B 1 73 ? 6.082 19.922 6.078 1 98.12 73 GLU B C 1
ATOM 1256 O O . GLU B 1 73 ? 6.055 21.141 6.168 1 98.12 73 GLU B O 1
ATOM 1261 N N . ALA B 1 74 ? 6.836 19.266 5.25 1 98.31 74 ALA B N 1
ATOM 1262 C CA . ALA B 1 74 ? 7.738 20 4.363 1 98.31 74 ALA B CA 1
ATOM 1263 C C . ALA B 1 74 ? 6.961 20.859 3.373 1 98.31 74 ALA B C 1
ATOM 1265 O O . ALA B 1 74 ? 7.344 21.984 3.088 1 98.31 74 ALA B O 1
ATOM 1266 N N . ARG B 1 75 ? 5.902 20.312 2.883 1 98.19 75 ARG B N 1
ATOM 1267 C CA . ARG B 1 75 ? 5.078 21.016 1.912 1 98.19 75 ARG B CA 1
ATOM 1268 C C . ARG B 1 75 ? 4.438 22.25 2.541 1 98.19 75 ARG B C 1
ATOM 1270 O O . ARG B 1 75 ? 4.344 23.297 1.901 1 98.19 75 ARG B O 1
ATOM 1277 N N . ALA B 1 76 ? 3.984 22.078 3.748 1 97.06 76 ALA B N 1
ATOM 1278 C CA . ALA B 1 76 ? 3.373 23.188 4.473 1 97.06 76 ALA B CA 1
ATOM 1279 C C . ALA B 1 76 ? 4.375 24.328 4.688 1 97.06 76 ALA B C 1
ATOM 1281 O O . ALA B 1 76 ? 3.998 25.5 4.703 1 97.06 76 ALA B O 1
ATOM 1282 N N . ALA B 1 77 ? 5.613 23.984 4.789 1 96.88 77 ALA B N 1
ATOM 1283 C CA . ALA B 1 77 ? 6.648 24.984 5.082 1 96.88 77 ALA B CA 1
ATOM 1284 C C . ALA B 1 77 ? 7.203 25.594 3.797 1 96.88 77 ALA B C 1
ATOM 1286 O O . ALA B 1 77 ? 7.91 26.594 3.836 1 96.88 77 ALA B O 1
ATOM 1287 N N . ALA B 1 78 ? 6.867 25 2.699 1 97.88 78 ALA B N 1
ATOM 1288 C CA . ALA B 1 78 ? 7.445 25.422 1.427 1 97.88 78 ALA B CA 1
ATOM 1289 C C . ALA B 1 78 ? 6.883 26.766 0.995 1 97.88 78 ALA B C 1
ATOM 1291 O O . ALA B 1 78 ? 5.688 27.031 1.152 1 97.88 78 ALA B O 1
ATOM 1292 N N . ALA B 1 79 ? 7.727 27.609 0.448 1 97.56 79 ALA B N 1
ATOM 1293 C CA . ALA B 1 79 ? 7.32 28.922 -0.05 1 97.56 79 ALA B CA 1
ATOM 1294 C C . ALA B 1 79 ? 6.48 28.781 -1.316 1 97.56 79 ALA B C 1
ATOM 1296 O O . ALA B 1 79 ? 5.508 29.516 -1.5 1 97.56 79 ALA B O 1
ATOM 1297 N N . ASP B 1 80 ? 6.832 27.859 -2.193 1 98.12 80 ASP B N 1
ATOM 1298 C CA . ASP B 1 80 ? 6.145 27.531 -3.439 1 98.12 80 ASP B CA 1
ATOM 1299 C C . ASP B 1 80 ? 5.691 26.078 -3.453 1 98.12 80 ASP B C 1
ATOM 1301 O O . ASP B 1 80 ? 6.469 25.172 -3.801 1 98.12 80 ASP B O 1
ATOM 1305 N N . GLY B 1 81 ? 4.422 25.859 -3.186 1 97.62 81 GLY B N 1
ATOM 1306 C CA . GLY B 1 81 ? 3.871 24.516 -3.072 1 97.62 81 GLY B CA 1
ATOM 1307 C C . GLY B 1 81 ? 3.959 23.719 -4.363 1 97.62 81 GLY B C 1
ATOM 1308 O O . GLY B 1 81 ? 4.258 22.531 -4.344 1 97.62 81 GLY B O 1
ATOM 1309 N N . ASP B 1 82 ? 3.752 24.422 -5.414 1 97.38 82 ASP B N 1
ATOM 1310 C CA . ASP B 1 82 ? 3.775 23.75 -6.711 1 97.38 82 ASP B CA 1
ATOM 1311 C C . ASP B 1 82 ? 5.188 23.281 -7.066 1 97.38 82 ASP B C 1
ATOM 1313 O O . ASP B 1 82 ? 5.375 22.172 -7.566 1 97.38 82 ASP B O 1
ATOM 1317 N N . ALA B 1 83 ? 6.082 24.156 -6.863 1 98.25 83 ALA B N 1
ATOM 1318 C CA . ALA B 1 83 ? 7.473 23.797 -7.109 1 98.25 83 ALA B CA 1
ATOM 1319 C C . ALA B 1 83 ? 7.902 22.641 -6.203 1 98.25 83 ALA B C 1
ATOM 1321 O O . ALA B 1 83 ? 8.578 21.719 -6.648 1 98.25 83 ALA B O 1
ATOM 1322 N N . PHE B 1 84 ? 7.488 22.734 -5 1 98.62 84 PHE B N 1
ATOM 1323 C CA . PHE B 1 84 ? 7.805 21.688 -4.043 1 98.62 84 PHE B CA 1
ATOM 1324 C C . PHE B 1 84 ? 7.238 20.344 -4.5 1 98.62 84 PHE B C 1
ATOM 1326 O O . PHE B 1 84 ? 7.934 19.328 -4.48 1 98.62 84 PHE B O 1
ATOM 1333 N N . ASP B 1 85 ? 5.969 20.359 -4.922 1 98.56 85 ASP B N 1
ATOM 1334 C CA . ASP B 1 85 ? 5.293 19.141 -5.375 1 98.56 85 ASP B CA 1
ATOM 1335 C C . ASP B 1 85 ? 6.008 18.547 -6.582 1 98.56 85 ASP B C 1
ATOM 1337 O O . ASP B 1 85 ? 6.18 17.328 -6.66 1 98.56 85 ASP B O 1
ATOM 1341 N N . GLY B 1 86 ? 6.371 19.344 -7.48 1 98.44 86 GLY B N 1
ATOM 1342 C CA . GLY B 1 86 ? 7.098 18.875 -8.648 1 98.44 86 GLY B CA 1
ATOM 1343 C C . GLY B 1 86 ? 8.406 18.188 -8.305 1 98.44 86 GLY B C 1
ATOM 1344 O O . GLY B 1 86 ? 8.719 17.141 -8.852 1 98.44 86 GLY B O 1
ATOM 1345 N N . GLU B 1 87 ? 9.148 18.828 -7.465 1 98.25 87 GLU B N 1
ATOM 1346 C CA . GLU B 1 87 ? 10.414 18.234 -7.035 1 98.25 87 GLU B CA 1
ATOM 1347 C C . GLU B 1 87 ? 10.195 16.922 -6.305 1 98.25 87 GLU B C 1
ATOM 1349 O O . GLU B 1 87 ? 10.93 15.953 -6.527 1 98.25 87 GLU B O 1
ATOM 1354 N N . PHE B 1 88 ? 9.219 16.938 -5.496 1 98.62 88 PHE B N 1
ATOM 1355 C CA . PHE B 1 88 ? 8.875 15.75 -4.734 1 98.62 88 PHE B CA 1
ATOM 1356 C C . PHE B 1 88 ? 8.539 14.594 -5.668 1 98.62 88 PHE B C 1
ATOM 1358 O O . PHE B 1 88 ? 9.102 13.5 -5.543 1 98.62 88 PHE B O 1
ATOM 1365 N N . ILE B 1 89 ? 7.715 14.75 -6.664 1 98.31 89 ILE B N 1
ATOM 1366 C CA . ILE B 1 89 ? 7.289 13.727 -7.613 1 98.31 89 ILE B CA 1
ATOM 1367 C C . ILE B 1 89 ? 8.484 13.266 -8.445 1 98.31 89 ILE B C 1
ATOM 1369 O O . ILE B 1 89 ? 8.641 12.07 -8.703 1 98.31 89 ILE B O 1
ATOM 1373 N N . GLY B 1 90 ? 9.219 14.234 -8.883 1 98.19 90 GLY B N 1
ATOM 1374 C CA . GLY B 1 90 ? 10.367 13.922 -9.719 1 98.19 90 GLY B CA 1
ATOM 1375 C C . GLY B 1 90 ? 11.398 13.047 -9.031 1 98.19 90 GLY B C 1
ATOM 1376 O O . GLY B 1 90 ? 12.195 12.375 -9.688 1 98.19 90 GLY B O 1
ATOM 1377 N N . GLY B 1 91 ? 11.43 13.039 -7.703 1 98.19 91 GLY B N 1
ATOM 1378 C CA . GLY B 1 91 ? 12.406 12.273 -6.949 1 98.19 91 GLY B CA 1
ATOM 1379 C C . GLY B 1 91 ? 11.938 10.883 -6.598 1 98.19 91 GLY B C 1
ATOM 1380 O O . GLY B 1 91 ? 12.711 10.062 -6.094 1 98.19 91 GLY B O 1
ATOM 1381 N N . LEU B 1 92 ? 10.773 10.5 -6.926 1 98.25 92 LEU B N 1
ATOM 1382 C CA . LEU B 1 92 ? 10.219 9.211 -6.523 1 98.25 92 LEU B CA 1
ATOM 1383 C C . LEU B 1 92 ? 10.5 8.148 -7.578 1 98.25 92 LEU B C 1
ATOM 1385 O O . LEU B 1 92 ? 10.336 8.398 -8.773 1 98.25 92 LEU B O 1
ATOM 1389 N N . THR B 1 93 ? 11 6.941 -7.113 1 98.06 93 THR B N 1
ATOM 1390 C CA . THR B 1 93 ? 10.898 5.766 -7.973 1 98.06 93 THR B CA 1
ATOM 1391 C C . THR B 1 93 ? 9.445 5.34 -8.141 1 98.06 93 THR B C 1
ATOM 1393 O O . THR B 1 93 ? 8.586 5.73 -7.348 1 98.06 93 THR B O 1
ATOM 1396 N N . HIS B 1 94 ? 9.211 4.527 -9.125 1 96.88 94 HIS B N 1
ATOM 1397 C CA . HIS B 1 94 ? 7.859 4.023 -9.336 1 96.88 94 HIS B CA 1
ATOM 1398 C C . HIS B 1 94 ? 7.371 3.232 -8.125 1 96.88 94 HIS B C 1
ATOM 1400 O O . HIS B 1 94 ? 6.227 3.389 -7.699 1 96.88 94 HIS B O 1
ATOM 1406 N N . ASP B 1 95 ? 8.258 2.412 -7.531 1 97.5 95 ASP B N 1
ATOM 1407 C CA . ASP B 1 95 ? 7.895 1.62 -6.359 1 97.5 95 ASP B CA 1
ATOM 1408 C C . ASP B 1 95 ? 7.508 2.518 -5.188 1 97.5 95 ASP B C 1
ATOM 1410 O O . ASP B 1 95 ? 6.5 2.271 -4.52 1 97.5 95 ASP B O 1
ATOM 1414 N N . ALA B 1 96 ? 8.305 3.525 -4.953 1 97.94 96 ALA B N 1
ATOM 1415 C CA . ALA B 1 96 ? 8.023 4.449 -3.855 1 97.94 96 ALA B CA 1
ATOM 1416 C C . ALA B 1 96 ? 6.711 5.195 -4.082 1 97.94 96 ALA B C 1
ATOM 1418 O O . ALA B 1 96 ? 5.965 5.457 -3.137 1 97.94 96 ALA B O 1
ATOM 1419 N N . ARG B 1 97 ? 6.477 5.555 -5.352 1 98.31 97 ARG B N 1
ATOM 1420 C CA . ARG B 1 97 ? 5.238 6.246 -5.691 1 98.31 97 ARG B CA 1
ATOM 1421 C C . ARG B 1 97 ? 4.023 5.383 -5.363 1 98.31 97 ARG B C 1
ATOM 1423 O O . ARG B 1 97 ? 3.057 5.863 -4.766 1 98.31 97 ARG B O 1
ATOM 1430 N N . ILE B 1 98 ? 4.074 4.086 -5.664 1 98.38 98 ILE B N 1
ATOM 1431 C CA . ILE B 1 98 ? 2.971 3.174 -5.391 1 98.38 98 ILE B CA 1
ATOM 1432 C C . ILE B 1 98 ? 2.783 3.029 -3.883 1 98.38 98 ILE B C 1
ATOM 1434 O O . ILE B 1 98 ? 1.652 3.018 -3.389 1 98.38 98 ILE B O 1
ATOM 1438 N N . ASP B 1 99 ? 3.887 2.912 -3.145 1 98.25 99 ASP B N 1
ATOM 1439 C CA . ASP B 1 99 ? 3.797 2.865 -1.688 1 98.25 99 ASP B CA 1
ATOM 1440 C C . ASP B 1 99 ? 3.08 4.098 -1.143 1 98.25 99 ASP B C 1
ATOM 1442 O O . ASP B 1 99 ? 2.211 3.986 -0.275 1 98.25 99 ASP B O 1
ATOM 1446 N N . LEU B 1 100 ? 3.395 5.254 -1.688 1 98.69 100 LEU B N 1
ATOM 1447 C CA . LEU B 1 100 ? 2.871 6.504 -1.146 1 98.69 100 LEU B CA 1
ATOM 1448 C C . LEU B 1 100 ? 1.433 6.73 -1.595 1 98.69 100 LEU B C 1
ATOM 1450 O O . LEU B 1 100 ? 0.636 7.324 -0.864 1 98.69 100 LEU B O 1
ATOM 1454 N N . ILE B 1 101 ? 1.04 6.281 -2.783 1 98.56 101 ILE B N 1
ATOM 1455 C CA . ILE B 1 101 ? -0.362 6.297 -3.186 1 98.56 101 ILE B CA 1
ATOM 1456 C C . ILE B 1 101 ? -1.196 5.504 -2.184 1 98.56 101 ILE B C 1
ATOM 1458 O O . ILE B 1 101 ? -2.244 5.969 -1.73 1 98.56 101 ILE B O 1
ATOM 1462 N N . HIS B 1 102 ? -0.688 4.375 -1.817 1 98.56 102 HIS B N 1
ATOM 1463 C CA . HIS B 1 102 ? -1.344 3.512 -0.841 1 98.56 102 HIS B CA 1
ATOM 1464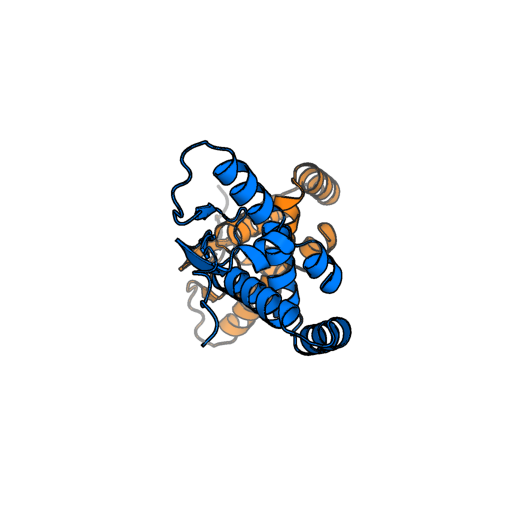 C C . HIS B 1 102 ? -1.5 4.219 0.501 1 98.56 102 HIS B C 1
ATOM 1466 O O . HIS B 1 102 ? -2.594 4.242 1.071 1 98.56 102 HIS B O 1
ATOM 1472 N N . ALA B 1 103 ? -0.478 4.859 0.976 1 98.75 103 ALA B N 1
ATOM 1473 C CA . ALA B 1 103 ? -0.494 5.547 2.264 1 98.75 103 ALA B CA 1
ATOM 1474 C C . ALA B 1 103 ? -1.404 6.773 2.219 1 98.75 103 ALA B C 1
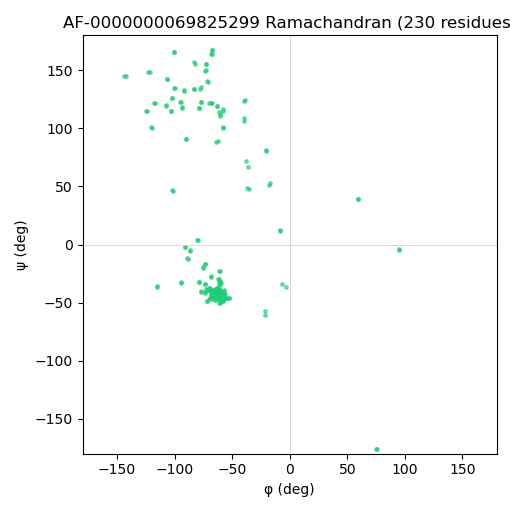ATOM 1476 O O . ALA B 1 103 ? -2.205 6.992 3.131 1 98.75 103 ALA B O 1
ATOM 1477 N N . ALA B 1 104 ? -1.279 7.562 1.193 1 98.81 104 ALA B N 1
ATOM 1478 C CA . ALA B 1 104 ? -2.104 8.758 1.041 1 98.81 104 ALA B CA 1
ATOM 1479 C C . ALA B 1 104 ? -3.588 8.406 1.058 1 98.81 104 ALA B C 1
ATOM 1481 O O . ALA B 1 104 ? -4.395 9.117 1.668 1 98.81 104 ALA B O 1
ATOM 1482 N N . HIS B 1 105 ? -3.895 7.305 0.417 1 98.69 105 HIS B N 1
ATOM 1483 C CA . HIS B 1 105 ? -5.285 6.863 0.393 1 98.69 105 HIS B CA 1
ATOM 1484 C C . HIS B 1 105 ? -5.797 6.578 1.801 1 98.69 105 HIS B C 1
ATOM 1486 O O . HIS B 1 105 ? -6.828 7.113 2.211 1 98.69 105 HIS B O 1
ATOM 1492 N N . HIS B 1 106 ? -5.078 5.801 2.57 1 98.44 106 HIS B N 1
ATOM 1493 C CA . HIS B 1 106 ? -5.586 5.352 3.863 1 98.44 106 HIS B CA 1
ATOM 1494 C C . HIS B 1 106 ? -5.52 6.469 4.898 1 98.44 106 HIS B C 1
ATOM 1496 O O . HIS B 1 106 ? -6.246 6.441 5.895 1 98.44 106 HIS B O 1
ATOM 1502 N N . LEU B 1 107 ? -4.699 7.484 4.637 1 98.62 107 LEU B N 1
ATOM 1503 C CA . LEU B 1 107 ? -4.672 8.672 5.48 1 98.62 107 LEU B CA 1
ATOM 1504 C C . LEU B 1 107 ? -5.723 9.688 5.023 1 98.62 107 LEU B C 1
ATOM 1506 O O . LEU B 1 107 ? -5.922 10.711 5.676 1 98.62 107 LEU B O 1
ATOM 1510 N N . ALA B 1 108 ? -6.348 9.398 3.975 1 98.56 108 ALA B N 1
ATOM 1511 C CA . ALA B 1 108 ? -7.355 10.266 3.377 1 98.56 108 ALA B CA 1
ATOM 1512 C C . ALA B 1 108 ? -6.766 11.633 3.02 1 98.56 108 ALA B C 1
ATOM 1514 O O . ALA B 1 108 ? -7.367 12.672 3.301 1 98.56 108 ALA B O 1
ATOM 1515 N N . ASP B 1 109 ? -5.602 11.625 2.557 1 98.75 109 ASP B N 1
ATOM 1516 C CA . ASP B 1 109 ? -5.004 12.805 1.937 1 98.75 109 ASP B CA 1
ATOM 1517 C C . ASP B 1 109 ? -5.281 12.836 0.436 1 98.75 109 ASP B C 1
ATOM 1519 O O . ASP B 1 109 ? -4.453 12.398 -0.365 1 98.75 109 ASP B O 1
ATOM 1523 N N . LYS B 1 110 ? -6.328 13.445 0.086 1 98.44 110 LYS B N 1
ATOM 1524 C CA . LYS B 1 110 ? -6.793 13.445 -1.299 1 98.44 110 LYS B CA 1
ATOM 1525 C C . LYS B 1 110 ? -5.828 14.219 -2.199 1 98.44 110 LYS B C 1
ATOM 1527 O O . LYS B 1 110 ? -5.602 13.828 -3.346 1 98.44 110 LYS B O 1
ATOM 1532 N N . ALA B 1 111 ? -5.344 15.273 -1.69 1 98.44 111 ALA B N 1
ATOM 1533 C CA . ALA B 1 111 ? -4.441 16.094 -2.494 1 98.44 111 ALA B CA 1
ATOM 1534 C C . ALA B 1 111 ? -3.191 15.312 -2.883 1 98.44 111 ALA B C 1
ATOM 1536 O O . ALA B 1 111 ? -2.781 15.32 -4.047 1 98.44 111 ALA B O 1
ATOM 1537 N N . LEU B 1 112 ? -2.623 14.656 -1.929 1 98.75 112 LEU B N 1
ATOM 1538 C CA . LEU B 1 112 ? -1.429 13.867 -2.23 1 98.75 112 LEU B CA 1
ATOM 1539 C C . LEU B 1 112 ? -1.769 12.68 -3.121 1 98.75 112 LEU B C 1
ATOM 1541 O O . LEU B 1 112 ? -1.019 12.359 -4.047 1 98.75 112 LEU B O 1
ATOM 1545 N N . PHE B 1 113 ? -2.857 12.023 -2.811 1 98.62 113 PHE B N 1
ATOM 1546 C CA . PHE B 1 113 ? -3.299 10.914 -3.641 1 98.62 113 PHE B CA 1
ATOM 1547 C C . PHE B 1 113 ? -3.402 11.328 -5.102 1 98.62 113 PHE B C 1
ATOM 1549 O O . PHE B 1 113 ? -2.842 10.68 -5.98 1 98.62 113 PHE B O 1
ATOM 1556 N N . ASN B 1 114 ? -4.004 12.469 -5.293 1 98.19 114 ASN B N 1
ATOM 1557 C CA . ASN B 1 114 ? -4.203 12.969 -6.648 1 98.19 114 ASN B CA 1
ATOM 1558 C C . ASN B 1 114 ? -2.885 13.391 -7.293 1 98.19 114 ASN B C 1
ATOM 1560 O O . ASN B 1 114 ? -2.707 13.258 -8.5 1 98.19 114 ASN B O 1
ATOM 1564 N N . LEU B 1 115 ? -2.074 13.93 -6.527 1 98.25 115 LEU B N 1
ATOM 1565 C CA . LEU B 1 115 ? -0.763 14.352 -7.004 1 98.25 115 LEU B CA 1
ATOM 1566 C C . LEU B 1 115 ? 0.039 13.164 -7.523 1 98.25 115 LEU B C 1
ATOM 1568 O O . LEU B 1 115 ? 0.79 13.297 -8.492 1 98.25 115 LEU B O 1
ATOM 1572 N N . LEU B 1 116 ? -0.092 11.969 -6.93 1 97.81 116 LEU B N 1
ATOM 1573 C CA . LEU B 1 116 ? 0.749 10.805 -7.207 1 97.81 116 LEU B CA 1
ATOM 1574 C C . LEU B 1 116 ? 0.1 9.898 -8.25 1 97.81 116 LEU B C 1
ATOM 1576 O O . LEU B 1 116 ? 0.786 9.117 -8.906 1 97.81 116 LEU B O 1
ATOM 1580 N N . ALA B 1 117 ? -1.214 9.805 -8.273 1 89.31 117 ALA B N 1
ATOM 1581 C CA . ALA B 1 117 ? -1.954 8.898 -9.156 1 89.31 117 ALA B CA 1
ATOM 1582 C C . ALA B 1 117 ? -1.987 9.43 -10.586 1 89.31 117 ALA B C 1
ATOM 1584 O O . ALA B 1 117 ? -1.9 10.641 -10.805 1 89.31 117 ALA B O 1
#

Sequence (234 aa):
MAAAEEMAVVVLRCFDGTTVAAPAGVVAGRSGLVAEAVAGGAGGGGGGGGRVVVDVPGNVSGVDVAAVVAYMEARAAAADGDAFDGEFIGGLTHDARIDLIHAAHHLADKALFNLLAMAAAEEMAVVVLRCFDGTTVAAPAGVVAGRSGLVAEAVAGGAGGGGGGGGRVVVDVPGNVSGVDVAAVVAYMEARAAAADGDAFDGEFIGGLTHDARIDLIHAAHHLADKALFNLLA

Nearest PDB structures (foldseek):
  3ogk-assembly1_A  TM=7.486E-01  e=8.145E-03  Arabidopsis thaliana
  4uyi-assembly1_A  TM=6.112E-01  e=2.348E-02  Homo sapiens
  4zou-assembly1_A-2  TM=6.117E-01  e=2.659E-02  Homo sapiens
  7mk2-assembly1_B  TM=6.060E-01  e=6.769E-02  Arabidopsis thaliana
  7mk3-assembly1_B  TM=6.413E-01  e=1.047E-01  Arabidopsis thaliana

pLDDT: mean 89.19, std 18.22, range [28.48, 98.88]

Secondary structure (DSSP, 8-state):
--------EEEEEPTTS-EEEEEHHHHHTT-HHHHHHHHHHHHSS------EEEEPPTT--HHHHHHHHHHHHHHHH-S-HHHHHHHHHHT--HHHHHHHHHHHHHTT-HHHHHHH-/--------EEEEEPTTS-EEEEEHHHHHTT-HHHHHHHHHHHHSS------EEEEPPSS--HHHHHHHHHHHHHHHH-S-HHHHHHHHHHT--HHHHHHHHHHHHHTT-HHHHHHH-

InterPro domains:
  IPR011333 SKP1/BTB/POZ domain superfamily [G3DSA:3.30.710.10] (7-117)

Organism: Oryza sativa subsp. indica (NCBI:txid39946)